Protein AF-A0A956HZP9-F1 (afdb_monomer)

pLDDT: mean 88.42, std 10.13, range [39.75, 98.06]

Mean predicted aligned error: 14.55 Å

Sequence (339 aa):
MDGIRAFTLFDVPVYFRPSYLLILVLFAYGGDLVDGLLFAGVITVSILIHEFGHALVAKRYRLRPEVTLHAMGGYTTHQRASWDREEALILAAGPGAGLVLGVISAVVWIFGASTASDLVRTTVWYSMWVNIVWTGFNLLPIWPLDGGQLTRLFLLRVLKPSTAERAVHGVALALIAGLLAYTALSGAGTFFAILLLLLGWQNLQAMRAGGTPMARRGDSDVVRSLLSEAQRALSSGDTAGAVRISHQLKSANVMSPGTTGQMFAVLGVATTRLGQFDEALSYLKRANSQPDVTEAFAQCYFQLELWDELDDLLRSRPFKKLPPATQDIIRGSYEHARK

Radius of gyration: 27.4 Å; Cα contacts (8 Å, |Δi|>4): 462; chains: 1; bounding box: 72×39×75 Å

Foldseek 3Di:
DAFDFDDADPNATETEHPQLVVQLVVQCVPDPNVLSNLLSVLLLVLLVQLQVQLQVLCVVQVWHWYWYAHNLGIHIDTPDGPDLVSVLSSLVRSLVSLVVQLVVLVVCQVPPLVPDDPSVNSSSVSSNVSSVVVSVVLLQCQPPRSVVVSQLSVLVVVDPNLVSQLVSLVSNLVVLVVVLVVCVVVVPDPVVNVVSVVSNVVSVVCVVVRGDCLQDPAPDVVLVVLLVQLVVCVVVVVLVSNQVSLVVSVPPPDDHLQSQQSSLQSNLLSCLVVVNLVVSVVSLVSHDQDQSSLLSQLSSCVVVVVLVSNVVSLPDPSLVPHDPVSNCVSVVSSVVVVD

Nearest PDB structures (foldseek):
  6q3q-assembly1_B  TM=7.285E-01  e=1.045E-01  Arabidopsis
  6hpg-assembly1_A  TM=7.397E-01  e=1.145E-01  Arabidopsis thaliana
  7ayw-assembly1_A  TM=7.002E-01  e=2.076E-01  Shigella flexneri
  7kw7-assembly1_E  TM=4.256E-01  e=2.899E-02  Homo sapiens
  3ieg-assembly2_B  TM=4.014E-01  e=3.482E-02  Mus musculus

Structure (mmCIF, N/CA/C/O backbone):
data_AF-A0A956HZP9-F1
#
_entry.id   AF-A0A956HZP9-F1
#
loop_
_atom_site.group_PDB
_atom_site.id
_atom_site.type_symbol
_atom_site.label_atom_id
_atom_site.label_alt_id
_atom_site.label_comp_id
_atom_site.label_asym_id
_atom_site.label_entity_id
_atom_site.label_seq_id
_atom_site.pdbx_PDB_ins_code
_atom_site.Cartn_x
_atom_site.Cartn_y
_atom_site.Cartn_z
_atom_site.occupancy
_atom_site.B_iso_or_equiv
_atom_site.auth_seq_id
_atom_site.auth_comp_id
_atom_site.auth_asym_id
_atom_site.auth_atom_id
_atom_site.pdbx_PDB_model_num
ATOM 1 N N . MET A 1 1 ? -7.096 15.509 -4.527 1.00 46.00 1 MET A N 1
ATOM 2 C CA . MET A 1 1 ? -7.020 14.520 -5.623 1.00 46.00 1 MET A CA 1
ATOM 3 C C . MET A 1 1 ? -5.923 15.054 -6.507 1.00 46.00 1 MET A C 1
ATOM 5 O O . MET A 1 1 ? -6.172 15.972 -7.273 1.00 46.00 1 MET A O 1
ATOM 9 N N . ASP A 1 2 ? -4.695 14.595 -6.285 1.00 59.50 2 ASP A N 1
ATOM 10 C CA . ASP A 1 2 ? -3.515 15.271 -6.827 1.00 59.50 2 ASP A CA 1
ATOM 11 C C . ASP A 1 2 ? -2.957 14.382 -7.937 1.00 59.50 2 ASP A C 1
ATOM 13 O O . ASP A 1 2 ? -2.184 13.462 -7.671 1.00 59.50 2 ASP A O 1
ATOM 17 N N . GLY A 1 3 ? -3.430 14.580 -9.166 1.00 71.88 3 GLY A N 1
ATOM 18 C CA . GLY A 1 3 ? -3.012 13.816 -10.342 1.00 71.88 3 GLY A CA 1
ATOM 19 C C . GLY A 1 3 ? -3.882 14.126 -11.559 1.00 71.88 3 GLY A C 1
ATOM 20 O O . GLY A 1 3 ? -5.085 14.344 -11.427 1.00 71.88 3 GLY A O 1
ATOM 21 N N . ILE A 1 4 ? -3.275 14.154 -12.744 1.00 88.19 4 ILE A N 1
ATOM 22 C CA . ILE A 1 4 ? -3.978 14.327 -14.019 1.00 88.19 4 ILE A CA 1
ATOM 23 C C . ILE A 1 4 ? -4.488 12.952 -14.449 1.00 88.19 4 ILE A C 1
ATOM 25 O O . ILE A 1 4 ? -3.708 12.000 -14.526 1.00 88.19 4 ILE A O 1
ATOM 29 N N . ARG A 1 5 ? -5.794 12.827 -14.710 1.00 91.38 5 ARG A N 1
ATOM 30 C CA . ARG A 1 5 ? -6.376 11.577 -15.216 1.00 91.38 5 ARG A CA 1
ATOM 31 C C . ARG A 1 5 ? -5.823 11.297 -16.611 1.00 91.38 5 ARG A C 1
ATOM 33 O O . ARG A 1 5 ? -5.951 12.134 -17.497 1.00 91.38 5 ARG A O 1
ATOM 40 N N . ALA A 1 6 ? -5.229 10.125 -16.788 1.00 91.00 6 ALA A N 1
ATOM 41 C CA . ALA A 1 6 ? -4.580 9.723 -18.030 1.00 91.00 6 ALA A CA 1
ATOM 42 C C . ALA A 1 6 ? -5.518 8.896 -18.904 1.00 91.00 6 ALA A C 1
ATOM 44 O O . ALA A 1 6 ? -5.901 9.306 -19.993 1.00 91.00 6 ALA A O 1
ATOM 45 N N . PHE A 1 7 ? -5.903 7.723 -18.405 1.00 94.19 7 PHE A N 1
ATOM 46 C CA . PHE A 1 7 ? -6.763 6.779 -19.102 1.00 94.19 7 PHE A CA 1
ATOM 47 C C . PHE A 1 7 ? -7.529 5.924 -18.092 1.00 94.19 7 PHE A C 1
ATOM 49 O O . PHE A 1 7 ? -7.431 6.091 -16.873 1.00 94.19 7 PHE A O 1
ATOM 56 N N . THR A 1 8 ? -8.370 5.031 -18.591 1.00 93.81 8 THR A N 1
ATOM 57 C CA . THR A 1 8 ? -9.080 4.045 -17.777 1.00 93.81 8 THR A CA 1
ATOM 58 C C . THR A 1 8 ? -8.934 2.700 -18.458 1.00 93.81 8 THR A C 1
ATOM 60 O O . THR A 1 8 ? -9.189 2.587 -19.653 1.00 93.81 8 THR A O 1
ATOM 63 N N . LEU A 1 9 ? -8.492 1.697 -17.707 1.00 93.06 9 LEU A N 1
ATOM 64 C CA . LEU A 1 9 ? -8.255 0.347 -18.207 1.00 93.06 9 LEU A CA 1
ATOM 65 C C . LEU A 1 9 ? -8.903 -0.645 -17.242 1.00 93.06 9 LEU A C 1
ATOM 67 O O . LEU A 1 9 ? -8.783 -0.486 -16.033 1.00 93.06 9 LEU A O 1
ATOM 71 N N . PHE A 1 10 ? -9.649 -1.623 -17.763 1.00 92.19 10 PHE A N 1
ATOM 72 C CA . PHE A 1 10 ? -10.458 -2.556 -16.959 1.00 92.19 10 PHE A CA 1
ATOM 73 C C . PHE A 1 10 ? -11.373 -1.866 -15.930 1.00 92.19 10 PHE A C 1
ATOM 75 O O . PHE A 1 10 ? -11.641 -2.414 -14.857 1.00 92.19 10 PHE A O 1
ATOM 82 N N . ASP A 1 11 ? -11.870 -0.667 -16.263 1.00 91.56 11 ASP A N 1
ATOM 83 C CA . ASP A 1 11 ? -12.697 0.148 -15.363 1.00 91.56 11 ASP A CA 1
ATOM 84 C C . ASP A 1 11 ? -11.951 0.506 -14.050 1.00 91.56 11 ASP A C 1
ATOM 86 O O . ASP A 1 11 ? -12.506 0.554 -12.958 1.00 91.56 11 ASP A O 1
ATOM 90 N N . VAL A 1 12 ? -10.642 0.748 -14.180 1.00 94.62 12 VAL A N 1
ATOM 91 C CA . VAL A 1 12 ? -9.757 1.318 -13.158 1.00 94.62 12 VAL A CA 1
ATOM 92 C C . VAL A 1 12 ? -9.169 2.619 -13.717 1.00 94.62 12 VAL A C 1
ATOM 94 O O . VAL A 1 12 ? -8.496 2.584 -14.756 1.00 94.62 12 VAL A O 1
ATOM 97 N N . PRO A 1 13 ? -9.441 3.786 -13.106 1.00 95.12 13 PRO A N 1
ATOM 98 C CA . PRO A 1 13 ? -8.856 5.044 -13.548 1.00 95.12 13 PRO A CA 1
ATOM 99 C C . PRO A 1 13 ? -7.368 5.102 -13.184 1.00 95.12 13 PRO A C 1
ATOM 101 O O . PRO A 1 13 ? -6.971 4.747 -12.072 1.00 95.12 13 PRO A O 1
ATOM 104 N N . VAL A 1 14 ? -6.556 5.575 -14.131 1.00 95.62 14 VAL A N 1
ATOM 105 C CA . VAL A 1 14 ? -5.113 5.774 -13.965 1.00 95.62 14 VAL A CA 1
ATOM 106 C C . VAL A 1 14 ? -4.806 7.267 -13.981 1.00 95.62 14 VAL A C 1
ATOM 108 O O . VAL A 1 14 ? -5.218 7.987 -14.897 1.00 95.62 14 VAL A O 1
ATOM 111 N N . TYR A 1 15 ? -4.061 7.729 -12.983 1.00 94.19 15 TYR A N 1
ATOM 112 C CA . TYR A 1 15 ? -3.640 9.117 -12.820 1.00 94.19 15 TYR A CA 1
ATOM 113 C C . TYR A 1 15 ? -2.116 9.236 -12.894 1.00 94.19 15 TYR A C 1
ATOM 115 O O . TYR A 1 15 ? -1.393 8.407 -12.344 1.00 94.19 15 TYR A O 1
ATOM 123 N N . PHE A 1 16 ? -1.617 10.310 -13.505 1.00 91.88 16 PHE A N 1
ATOM 124 C CA . PHE A 1 16 ? -0.203 10.685 -13.440 1.00 91.88 16 PHE A CA 1
ATOM 125 C C . PHE A 1 16 ? -0.024 11.924 -12.580 1.00 91.88 16 PHE A C 1
ATOM 127 O O . PHE A 1 16 ? -0.683 12.950 -12.772 1.00 91.88 16 PHE A O 1
ATOM 134 N N . ARG A 1 17 ? 0.930 11.861 -11.655 1.00 92.62 17 ARG A N 1
ATOM 135 C CA . ARG A 1 17 ? 1.473 13.057 -11.018 1.00 92.62 17 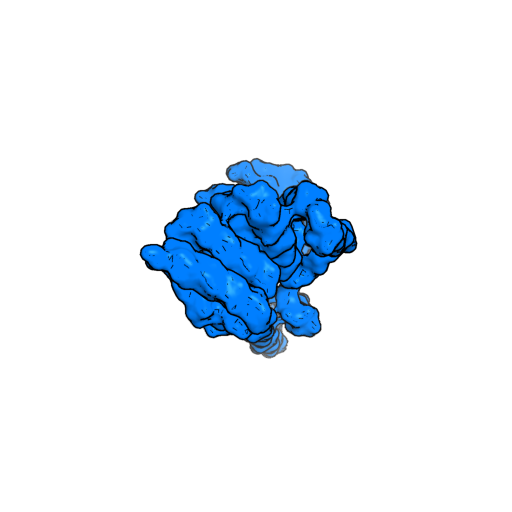ARG A CA 1
ATOM 136 C C . ARG A 1 17 ? 2.594 13.624 -11.884 1.00 92.62 17 ARG A C 1
ATOM 138 O O . ARG A 1 17 ? 3.419 12.846 -12.358 1.00 92.62 17 ARG A O 1
ATOM 145 N N . PRO A 1 18 ? 2.716 14.958 -12.008 1.00 88.94 18 PRO A N 1
ATOM 146 C CA . PRO A 1 18 ? 3.846 15.578 -12.706 1.00 88.94 18 PRO A CA 1
ATOM 147 C C . PRO A 1 18 ? 5.214 15.104 -12.196 1.00 88.94 18 PRO A C 1
ATOM 149 O O . PRO A 1 18 ? 6.164 15.006 -12.963 1.00 88.94 18 PRO A O 1
ATOM 152 N N . SER A 1 19 ? 5.303 14.725 -10.915 1.00 89.31 19 SER A N 1
ATOM 153 C CA . SER A 1 19 ? 6.519 14.162 -10.324 1.00 89.31 19 SER A CA 1
ATOM 154 C C . SER A 1 19 ? 6.978 12.849 -10.973 1.00 89.31 19 SER A C 1
ATOM 156 O O . SER A 1 19 ? 8.155 12.525 -10.882 1.00 89.31 19 SER A O 1
ATOM 158 N N . TYR A 1 20 ? 6.102 12.113 -11.665 1.00 89.69 20 TYR A N 1
ATOM 159 C CA . TYR A 1 20 ? 6.488 10.922 -12.428 1.00 89.69 20 TYR A CA 1
ATOM 160 C C . TYR A 1 20 ? 7.486 11.241 -13.550 1.00 89.69 20 TYR A C 1
ATOM 162 O O . TYR A 1 20 ? 8.384 10.454 -13.826 1.00 89.69 20 TYR A O 1
ATOM 170 N N . LEU A 1 21 ? 7.402 12.432 -14.151 1.00 88.19 21 LEU A N 1
ATOM 171 C CA . LEU A 1 21 ? 8.341 12.841 -15.198 1.00 88.19 21 LEU A CA 1
ATOM 172 C C . LEU A 1 21 ? 9.784 12.918 -14.685 1.00 88.19 21 LEU A C 1
ATOM 174 O O . LEU A 1 21 ? 10.709 12.651 -15.444 1.00 88.19 21 LEU A O 1
ATOM 178 N N . LEU A 1 22 ? 9.985 13.222 -13.397 1.00 86.81 22 LEU A N 1
ATOM 179 C CA . LEU A 1 22 ? 11.322 13.303 -12.805 1.00 86.81 22 LEU A CA 1
ATOM 180 C C . LEU A 1 22 ? 12.045 11.958 -12.858 1.00 86.81 22 LEU A C 1
ATOM 182 O O . LEU A 1 22 ? 13.231 11.921 -13.170 1.00 86.81 22 LEU A O 1
ATOM 186 N N . ILE A 1 23 ? 11.335 10.861 -12.581 1.00 82.75 23 ILE A N 1
ATOM 187 C CA . ILE A 1 23 ? 11.952 9.535 -12.598 1.00 82.75 23 ILE A CA 1
ATOM 188 C C . ILE A 1 23 ? 12.196 9.043 -14.030 1.00 82.75 23 ILE A C 1
ATOM 190 O O . ILE A 1 23 ? 13.227 8.430 -14.290 1.00 82.75 23 ILE A O 1
ATOM 194 N N . LEU A 1 24 ? 11.326 9.398 -14.982 1.00 85.69 24 LEU A N 1
ATOM 195 C CA . LEU A 1 24 ? 11.557 9.108 -16.401 1.00 85.69 24 LEU A CA 1
ATOM 196 C C . LEU A 1 24 ? 12.790 9.842 -16.937 1.00 85.69 24 LEU A C 1
ATOM 198 O O . LEU A 1 24 ? 13.620 9.228 -17.598 1.00 85.69 24 LEU A O 1
ATOM 202 N N . VAL A 1 25 ? 12.940 11.131 -16.616 1.00 86.31 25 VAL A N 1
ATOM 203 C CA . VAL A 1 25 ? 14.125 11.915 -16.996 1.00 86.31 25 VAL A CA 1
ATOM 204 C C . VAL A 1 25 ? 15.380 11.351 -16.338 1.00 86.31 25 VAL A C 1
ATOM 206 O O . VAL A 1 25 ? 16.397 11.209 -17.005 1.00 86.31 25 VAL A O 1
ATOM 209 N N . LEU A 1 26 ? 15.309 10.984 -15.056 1.00 83.81 26 LEU A N 1
ATOM 210 C CA . LEU A 1 26 ? 16.442 10.398 -14.343 1.00 83.81 26 LEU A CA 1
ATOM 211 C C . LEU A 1 26 ? 16.928 9.101 -15.003 1.00 83.81 26 LEU A C 1
ATOM 213 O O . LEU A 1 26 ? 18.131 8.926 -15.176 1.00 83.81 26 LEU A O 1
ATOM 217 N N . PHE A 1 27 ? 16.010 8.216 -15.397 1.00 82.50 27 PHE A N 1
ATOM 218 C CA . PHE A 1 27 ? 16.365 6.982 -16.097 1.00 82.50 27 PHE A CA 1
ATOM 219 C C . PHE A 1 27 ? 16.837 7.224 -17.533 1.00 82.50 27 PHE A C 1
ATOM 221 O O . PHE A 1 27 ? 17.773 6.566 -17.976 1.00 82.50 27 PHE A O 1
ATOM 228 N N . ALA A 1 28 ? 16.256 8.198 -18.238 1.00 82.69 28 ALA A N 1
ATOM 229 C CA . ALA A 1 28 ? 16.671 8.553 -19.592 1.00 82.69 28 ALA A CA 1
ATOM 230 C C . ALA A 1 28 ? 18.058 9.222 -19.648 1.00 82.69 28 ALA A C 1
ATOM 232 O O . ALA A 1 28 ? 18.754 9.100 -20.649 1.00 82.69 28 ALA A O 1
ATOM 233 N N . TYR A 1 29 ? 18.467 9.924 -18.585 1.00 77.81 29 TYR A N 1
ATOM 234 C CA . TYR A 1 29 ? 19.724 10.681 -18.529 1.00 77.81 29 TYR A CA 1
ATOM 235 C C . TYR A 1 29 ? 20.925 9.859 -18.021 1.00 77.81 29 TYR A C 1
ATOM 237 O O . TYR A 1 29 ? 22.054 10.343 -18.014 1.00 77.81 29 TYR A O 1
ATOM 245 N N . GLY A 1 30 ? 20.705 8.621 -17.569 1.00 68.19 30 GLY A N 1
ATOM 246 C CA . GLY A 1 30 ? 21.745 7.776 -16.970 1.00 68.19 30 GLY A CA 1
ATOM 247 C C . GLY A 1 30 ? 22.739 7.144 -17.955 1.00 68.19 30 GLY A C 1
ATOM 248 O O . GLY A 1 30 ? 23.684 6.498 -17.505 1.00 68.19 30 GLY A O 1
ATOM 249 N N . GLY A 1 31 ? 22.545 7.304 -19.269 1.00 72.38 31 GLY A N 1
ATOM 250 C CA . GLY A 1 31 ? 23.344 6.646 -20.305 1.00 72.38 31 GLY A CA 1
ATOM 251 C C . GLY A 1 31 ? 22.961 7.081 -21.722 1.00 72.38 31 GLY A C 1
ATOM 252 O O . GLY A 1 31 ? 22.671 8.253 -21.957 1.00 72.38 31 GLY A O 1
ATOM 253 N N . ASP A 1 32 ? 22.975 6.140 -22.670 1.00 86.88 32 ASP A N 1
ATOM 254 C CA . ASP A 1 32 ? 22.467 6.377 -24.025 1.00 86.88 32 ASP A CA 1
ATOM 255 C C . ASP A 1 32 ? 20.970 6.728 -23.991 1.00 86.88 32 ASP A C 1
ATOM 257 O O . ASP A 1 32 ? 20.192 6.095 -23.276 1.00 86.88 32 ASP A O 1
ATOM 261 N N . LEU A 1 33 ? 20.556 7.740 -24.761 1.00 87.38 33 LEU A N 1
ATOM 262 C CA . LEU A 1 33 ? 19.182 8.247 -24.716 1.00 87.38 33 LEU A CA 1
ATOM 263 C C . LEU A 1 33 ? 18.161 7.191 -25.156 1.00 87.38 33 LEU A C 1
ATOM 265 O O . LEU A 1 33 ? 17.077 7.116 -24.580 1.00 87.38 33 LEU A O 1
ATOM 269 N N . VAL A 1 34 ? 18.476 6.385 -26.173 1.00 88.50 34 VAL A N 1
ATOM 270 C CA . VAL A 1 34 ? 17.559 5.353 -26.674 1.00 88.50 34 VAL A CA 1
ATOM 271 C C . VAL A 1 34 ? 17.409 4.257 -25.630 1.00 88.50 34 VAL A C 1
ATOM 273 O O . VAL A 1 34 ? 16.288 3.863 -25.313 1.00 88.50 34 VAL A O 1
ATOM 276 N N . ASP A 1 35 ? 18.524 3.812 -25.060 1.00 89.19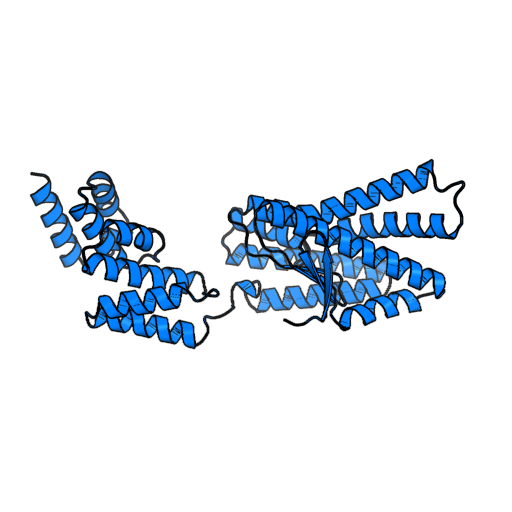 35 ASP A N 1
ATOM 277 C CA . ASP A 1 35 ? 18.544 2.798 -24.010 1.00 89.19 35 ASP A CA 1
ATOM 278 C C . ASP A 1 35 ? 17.822 3.264 -22.734 1.00 89.19 35 ASP A C 1
ATOM 280 O O . ASP A 1 35 ? 16.979 2.552 -22.185 1.00 89.19 35 ASP A O 1
ATOM 284 N N . GLY A 1 36 ? 18.060 4.507 -22.313 1.00 90.25 36 GLY A N 1
ATOM 285 C CA . GLY A 1 36 ? 17.401 5.117 -21.163 1.00 90.25 36 GLY A CA 1
ATOM 286 C C . GLY A 1 36 ? 15.894 5.304 -21.366 1.00 90.25 36 GLY A C 1
ATOM 287 O O . GLY A 1 36 ? 15.110 5.016 -20.459 1.00 90.25 36 GLY A O 1
ATOM 288 N N . LEU A 1 37 ? 15.455 5.724 -22.559 1.00 90.94 37 LEU A N 1
ATOM 289 C CA . LEU A 1 37 ? 14.029 5.800 -22.907 1.00 90.94 37 LEU A CA 1
ATOM 290 C C . LEU A 1 37 ? 13.380 4.413 -22.952 1.00 90.94 37 LEU A C 1
ATOM 292 O O . LEU A 1 37 ? 12.245 4.251 -22.496 1.00 90.94 37 LEU A O 1
ATOM 296 N N . LEU A 1 38 ? 14.098 3.408 -23.459 1.00 92.75 38 LEU A N 1
ATOM 297 C CA . LEU A 1 38 ? 13.637 2.025 -23.472 1.00 92.75 38 LEU A CA 1
ATOM 298 C C . LEU A 1 38 ? 13.452 1.498 -22.047 1.00 92.75 38 LEU A C 1
ATOM 300 O O . LEU A 1 38 ? 12.385 0.978 -21.717 1.00 92.75 38 LEU A O 1
ATOM 304 N N . PHE A 1 39 ? 14.450 1.688 -21.182 1.00 91.75 39 PHE A N 1
ATOM 305 C CA . PHE A 1 39 ? 14.378 1.319 -19.771 1.00 91.75 39 PHE A CA 1
ATOM 306 C C . PHE A 1 39 ? 13.229 2.042 -19.058 1.00 91.75 39 PHE A C 1
ATOM 308 O O . PHE A 1 39 ? 12.442 1.403 -18.358 1.00 91.75 39 PHE A O 1
ATOM 315 N N . ALA A 1 40 ? 13.070 3.351 -19.287 1.00 91.69 40 ALA A N 1
ATOM 316 C CA . ALA A 1 40 ? 11.980 4.154 -18.736 1.00 91.69 40 ALA A CA 1
ATOM 317 C C . ALA A 1 40 ? 10.595 3.631 -19.170 1.00 91.69 40 ALA A C 1
ATOM 319 O O . ALA A 1 40 ? 9.670 3.550 -18.356 1.00 91.69 40 ALA A O 1
ATOM 320 N N . GLY A 1 41 ? 10.448 3.214 -20.430 1.00 93.81 41 GLY A N 1
ATOM 321 C CA . GLY A 1 41 ? 9.235 2.564 -20.925 1.00 93.81 41 GLY A CA 1
ATOM 322 C C . GLY A 1 41 ? 8.971 1.225 -20.233 1.00 93.81 41 GLY A C 1
ATOM 323 O O . GLY A 1 41 ? 7.873 0.994 -19.722 1.00 93.81 41 GLY A O 1
ATOM 324 N N . VAL A 1 42 ? 9.988 0.365 -20.148 1.00 95.12 42 VAL A N 1
ATOM 325 C CA . VAL A 1 42 ? 9.887 -0.960 -19.515 1.00 95.12 42 VAL A CA 1
ATOM 326 C C . VAL A 1 42 ? 9.522 -0.855 -18.036 1.00 95.12 42 VAL A C 1
ATOM 328 O O . VAL A 1 42 ? 8.625 -1.568 -17.580 1.00 95.12 42 VAL A O 1
ATOM 331 N N . ILE A 1 43 ? 10.165 0.035 -17.276 1.00 93.00 43 ILE A N 1
ATOM 332 C CA . ILE A 1 43 ? 9.848 0.212 -15.855 1.00 93.00 43 ILE A CA 1
ATOM 333 C C . ILE A 1 43 ? 8.451 0.805 -15.660 1.00 93.00 43 ILE A C 1
ATOM 335 O O . ILE A 1 43 ? 7.737 0.365 -14.765 1.00 93.00 43 ILE A O 1
ATOM 339 N N . THR A 1 44 ? 8.008 1.714 -16.537 1.00 94.25 44 THR A N 1
ATOM 340 C CA . THR A 1 44 ? 6.637 2.254 -16.506 1.00 94.25 44 THR A CA 1
ATOM 341 C C . THR A 1 44 ? 5.603 1.151 -16.685 1.00 94.25 44 THR A C 1
ATOM 343 O O . THR A 1 44 ? 4.664 1.042 -15.896 1.00 94.25 44 THR A O 1
ATOM 346 N N . VAL A 1 45 ? 5.790 0.299 -17.695 1.00 95.69 45 VAL A N 1
ATOM 347 C CA . VAL A 1 45 ? 4.900 -0.840 -17.953 1.00 95.69 45 VAL A CA 1
ATOM 348 C C . VAL A 1 45 ? 4.942 -1.839 -16.796 1.00 95.69 45 VAL A C 1
ATOM 350 O O . VAL A 1 45 ? 3.896 -2.329 -16.384 1.00 95.69 45 VAL A O 1
ATOM 353 N N . SER A 1 46 ? 6.120 -2.095 -16.226 1.00 96.38 46 SER A N 1
ATOM 354 C CA . SER A 1 46 ? 6.282 -3.017 -15.094 1.00 96.38 46 SER A CA 1
ATOM 355 C C . SER A 1 46 ? 5.574 -2.507 -13.834 1.00 96.38 46 SER A C 1
ATOM 357 O O . SER A 1 46 ? 4.839 -3.262 -13.202 1.00 96.38 46 SER A O 1
ATOM 359 N N . ILE A 1 47 ? 5.711 -1.214 -13.511 1.00 95.44 47 ILE A N 1
ATOM 360 C CA . ILE A 1 47 ? 4.975 -0.573 -12.410 1.00 95.44 47 ILE A CA 1
ATOM 361 C C . ILE A 1 47 ? 3.471 -0.670 -12.663 1.00 95.44 47 ILE A C 1
ATOM 363 O O . ILE A 1 47 ? 2.732 -1.070 -11.774 1.00 95.44 47 ILE A O 1
ATOM 367 N N . LEU A 1 48 ? 3.001 -0.351 -13.873 1.00 96.12 48 LEU A N 1
ATOM 368 C CA . LEU A 1 48 ? 1.581 -0.476 -14.197 1.00 96.12 48 LEU A CA 1
ATOM 369 C C . LEU A 1 48 ? 1.085 -1.909 -13.996 1.00 96.12 48 LEU A C 1
ATOM 371 O O . LEU A 1 48 ? 0.056 -2.096 -13.362 1.00 96.12 48 LEU A O 1
ATOM 375 N N . ILE A 1 49 ? 1.802 -2.919 -14.489 1.00 97.31 49 ILE A N 1
ATOM 376 C CA . ILE A 1 49 ? 1.401 -4.325 -14.340 1.00 97.31 49 ILE A CA 1
ATOM 377 C C . ILE A 1 49 ? 1.347 -4.734 -12.863 1.00 97.31 49 ILE A C 1
ATOM 379 O O . ILE A 1 49 ? 0.386 -5.390 -12.458 1.00 97.31 49 ILE A O 1
ATOM 383 N N . HIS A 1 50 ? 2.309 -4.291 -12.050 1.00 97.44 50 HIS A N 1
ATOM 384 C CA . HIS A 1 50 ? 2.290 -4.460 -10.594 1.00 97.44 50 HIS A CA 1
ATOM 385 C C . HIS A 1 50 ? 1.035 -3.828 -9.971 1.00 97.44 50 HIS A C 1
ATOM 387 O O . HIS A 1 50 ? 0.255 -4.511 -9.310 1.00 97.44 50 HIS A O 1
ATOM 393 N N . GLU A 1 51 ? 0.764 -2.552 -10.249 1.00 96.88 51 GLU A N 1
ATOM 394 C CA . GLU A 1 51 ? -0.412 -1.856 -9.709 1.00 96.88 51 GLU A CA 1
ATOM 395 C C . GLU A 1 51 ? -1.737 -2.474 -10.180 1.00 96.88 51 GLU A C 1
ATOM 397 O O . GLU A 1 51 ? -2.683 -2.638 -9.407 1.00 96.88 51 GLU A O 1
ATOM 402 N N . PHE A 1 52 ? -1.806 -2.904 -11.440 1.00 97.31 52 PHE A N 1
ATOM 403 C CA . PHE A 1 52 ? -2.970 -3.613 -11.963 1.00 97.31 52 PHE A CA 1
ATOM 404 C C . PHE A 1 52 ? -3.161 -4.982 -11.304 1.00 97.31 52 PHE A C 1
ATOM 406 O O . PHE A 1 52 ? -4.307 -5.404 -11.151 1.00 97.31 52 PHE A O 1
ATOM 413 N N . GLY A 1 53 ? -2.096 -5.644 -10.843 1.00 97.69 53 GLY A N 1
ATOM 414 C CA . GLY A 1 53 ? -2.198 -6.831 -9.994 1.00 97.69 53 GLY A CA 1
ATOM 415 C C . GLY A 1 53 ? -3.045 -6.561 -8.748 1.00 97.69 53 GLY A C 1
ATOM 416 O O . GLY A 1 53 ? -4.044 -7.251 -8.519 1.00 97.69 53 GLY A O 1
ATOM 417 N N . HIS A 1 54 ? -2.723 -5.502 -7.998 1.00 96.88 54 HIS A N 1
ATOM 418 C CA . HIS A 1 54 ? -3.524 -5.066 -6.848 1.00 96.88 54 HIS A CA 1
ATOM 419 C C . HIS A 1 54 ? -4.952 -4.696 -7.257 1.00 96.88 54 HIS A C 1
ATOM 421 O O . HIS A 1 54 ? -5.922 -5.191 -6.675 1.00 96.88 54 HIS A O 1
ATOM 427 N N . ALA A 1 55 ? -5.097 -3.851 -8.281 1.00 96.88 55 ALA A N 1
ATOM 428 C CA . ALA A 1 55 ? -6.388 -3.316 -8.691 1.00 96.88 55 ALA A CA 1
ATOM 429 C C . ALA A 1 55 ? -7.363 -4.416 -9.144 1.00 96.88 55 ALA A C 1
ATOM 431 O O . ALA A 1 55 ? -8.529 -4.416 -8.749 1.00 96.88 55 ALA A O 1
ATOM 432 N N . LEU A 1 56 ? -6.905 -5.394 -9.928 1.00 97.12 56 LEU A N 1
ATOM 433 C CA . LEU A 1 56 ? -7.756 -6.478 -10.425 1.00 97.12 56 LEU A CA 1
ATOM 434 C C . LEU A 1 56 ? -8.258 -7.382 -9.292 1.00 97.12 56 LEU A C 1
ATOM 436 O O . LEU A 1 56 ? -9.435 -7.757 -9.276 1.00 97.12 56 LEU A O 1
ATOM 440 N N . VAL A 1 57 ? -7.409 -7.691 -8.309 1.00 97.19 57 VAL A N 1
ATOM 441 C CA . VAL A 1 57 ? -7.831 -8.464 -7.133 1.00 97.19 57 VAL A CA 1
ATOM 442 C C . VAL A 1 57 ? -8.752 -7.637 -6.233 1.00 97.19 57 VAL A C 1
ATOM 444 O O . VAL A 1 57 ? -9.763 -8.161 -5.767 1.00 97.19 57 VAL A O 1
ATOM 447 N N . ALA A 1 58 ? -8.507 -6.335 -6.069 1.00 93.94 58 ALA A N 1
ATOM 448 C CA . ALA A 1 58 ? -9.415 -5.441 -5.350 1.00 93.94 58 ALA A CA 1
ATOM 449 C C . ALA A 1 58 ? -10.807 -5.381 -6.012 1.00 93.94 58 ALA A C 1
ATOM 451 O O . ALA A 1 58 ? -11.829 -5.475 -5.324 1.00 93.94 58 ALA A O 1
ATOM 452 N N . LYS A 1 59 ? -10.875 -5.333 -7.351 1.00 93.75 59 LYS A N 1
ATOM 453 C CA . LYS A 1 59 ? -12.146 -5.405 -8.096 1.00 93.75 59 LYS A CA 1
ATOM 454 C C . LYS A 1 59 ? -12.890 -6.716 -7.873 1.00 93.75 59 LYS A C 1
ATOM 456 O O . LYS A 1 59 ? -14.118 -6.697 -7.785 1.00 93.75 59 LYS A O 1
ATOM 461 N N . ARG A 1 60 ? -12.188 -7.849 -7.746 1.00 94.31 60 ARG A N 1
ATOM 462 C CA . ARG A 1 60 ? -12.819 -9.146 -7.427 1.00 94.31 60 ARG A CA 1
ATOM 463 C C . ARG A 1 60 ? -13.588 -9.092 -6.103 1.00 94.31 60 ARG A C 1
ATOM 465 O O . ARG A 1 60 ? -14.622 -9.743 -5.976 1.00 94.31 60 ARG A O 1
ATOM 472 N N . TYR A 1 61 ? -13.132 -8.267 -5.163 1.00 89.19 61 TYR A N 1
ATOM 473 C CA . TYR A 1 61 ? -13.804 -7.996 -3.890 1.00 89.19 61 TYR A CA 1
ATOM 474 C C . TYR A 1 61 ? -14.775 -6.805 -3.942 1.00 89.19 61 TYR A C 1
ATOM 476 O O . TYR A 1 61 ? -15.209 -6.317 -2.902 1.00 89.19 61 TYR A O 1
ATOM 484 N N . ARG A 1 62 ? -15.161 -6.350 -5.144 1.00 89.94 62 ARG A N 1
ATOM 485 C CA . ARG A 1 62 ? -16.096 -5.232 -5.387 1.00 89.94 62 ARG A CA 1
ATOM 486 C C . ARG A 1 62 ? -15.640 -3.898 -4.789 1.00 89.94 62 ARG A C 1
ATOM 488 O O . ARG A 1 62 ? -16.460 -3.014 -4.540 1.00 89.94 62 ARG A O 1
ATOM 495 N N . LEU A 1 63 ? -14.336 -3.747 -4.582 1.00 89.06 63 LEU A N 1
ATOM 496 C CA . LEU A 1 63 ? -13.726 -2.482 -4.195 1.00 89.06 63 LEU A CA 1
ATOM 497 C C . LEU A 1 63 ? -13.544 -1.612 -5.444 1.00 89.06 63 LEU A C 1
ATOM 499 O O . LEU A 1 63 ? -13.513 -2.120 -6.568 1.00 89.06 63 LEU A O 1
ATOM 503 N N . ARG A 1 64 ? -13.430 -0.296 -5.253 1.00 89.75 64 ARG A N 1
ATOM 504 C CA . ARG A 1 64 ? -13.164 0.663 -6.337 1.00 89.75 64 ARG A CA 1
ATOM 505 C C . ARG A 1 64 ? -11.701 1.101 -6.278 1.00 89.75 64 ARG A C 1
ATOM 507 O O . ARG A 1 64 ? -11.407 2.013 -5.501 1.00 89.75 64 ARG A O 1
ATOM 514 N N . PRO A 1 65 ? -10.796 0.426 -7.008 1.00 93.50 65 PRO A N 1
ATOM 515 C CA . PRO A 1 65 ? -9.397 0.799 -7.024 1.00 93.50 65 PRO A CA 1
ATOM 516 C C . PRO A 1 65 ? -9.134 1.989 -7.952 1.00 93.50 65 PRO A C 1
ATOM 518 O O . PRO A 1 65 ? -9.805 2.148 -8.971 1.00 93.50 65 PRO A O 1
ATOM 521 N N . GLU A 1 66 ? -8.113 2.775 -7.634 1.00 92.38 66 GLU A N 1
ATOM 522 C CA . GLU A 1 66 ? -7.547 3.805 -8.505 1.00 92.38 66 GLU A CA 1
ATOM 523 C C . GLU A 1 66 ? -6.022 3.681 -8.512 1.00 92.38 66 GLU A C 1
ATOM 525 O O . GLU A 1 66 ? -5.410 3.501 -7.460 1.00 92.38 66 GLU A O 1
ATOM 530 N N . VAL A 1 67 ? -5.396 3.793 -9.685 1.00 94.94 67 VAL A N 1
ATOM 531 C CA . VAL A 1 67 ? -3.934 3.695 -9.828 1.00 94.94 67 VAL A CA 1
ATOM 532 C C . VAL A 1 67 ? -3.354 5.087 -10.024 1.00 94.94 67 VAL A C 1
ATOM 534 O O . VAL A 1 67 ? -3.821 5.848 -10.871 1.00 94.94 67 VAL A O 1
ATOM 537 N N . THR A 1 68 ? -2.316 5.434 -9.267 1.00 93.56 68 THR A N 1
ATOM 538 C CA . THR A 1 68 ? -1.609 6.712 -9.415 1.00 93.56 68 THR A CA 1
ATOM 539 C C . THR A 1 68 ? -0.110 6.497 -9.566 1.00 93.56 68 THR A C 1
ATOM 541 O O . THR A 1 68 ? 0.526 5.899 -8.704 1.00 93.56 68 THR A O 1
ATOM 544 N N . LEU A 1 69 ? 0.470 7.058 -10.626 1.00 92.81 69 LEU A N 1
ATOM 545 C CA . LEU A 1 69 ? 1.911 7.052 -10.879 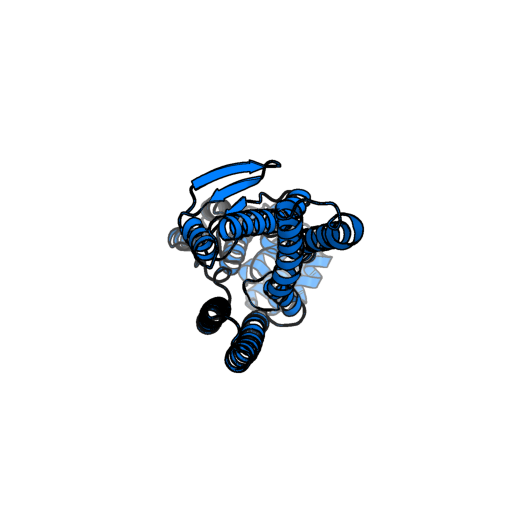1.00 92.81 69 LEU A CA 1
ATOM 546 C C . LEU A 1 69 ? 2.569 8.350 -10.394 1.00 92.81 69 LEU A C 1
ATOM 548 O O . LEU A 1 69 ? 2.037 9.447 -10.589 1.00 92.81 69 LEU A O 1
ATOM 552 N N . HIS A 1 70 ? 3.731 8.240 -9.750 1.00 91.38 70 HIS A N 1
ATOM 553 C CA . HIS A 1 70 ? 4.489 9.362 -9.185 1.00 91.38 70 HIS A CA 1
ATOM 554 C C . HIS A 1 70 ? 5.995 9.064 -9.089 1.00 91.38 70 HIS A C 1
ATOM 556 O O . HIS A 1 70 ? 6.430 7.948 -9.327 1.00 91.38 70 HIS A O 1
ATOM 562 N N . ALA A 1 71 ? 6.811 10.045 -8.692 1.00 83.25 71 ALA A N 1
ATOM 563 C CA . ALA A 1 71 ? 8.277 9.917 -8.673 1.00 83.25 71 ALA A CA 1
ATOM 564 C C . ALA A 1 71 ? 8.860 8.659 -7.991 1.00 83.25 71 ALA A C 1
ATOM 566 O O . ALA A 1 71 ? 9.987 8.305 -8.302 1.00 83.25 71 ALA A O 1
ATOM 567 N N . MET A 1 72 ? 8.151 8.012 -7.055 1.00 81.31 72 MET A N 1
ATOM 568 C CA . MET A 1 72 ? 8.649 6.806 -6.365 1.00 81.31 72 MET A CA 1
ATOM 569 C C . MET A 1 72 ? 8.072 5.499 -6.923 1.00 81.31 72 MET A C 1
ATOM 571 O O . MET A 1 72 ? 8.294 4.449 -6.332 1.00 81.31 72 MET A O 1
ATOM 575 N N . GLY A 1 73 ? 7.340 5.555 -8.037 1.00 86.75 73 GLY A N 1
ATOM 576 C CA . GLY A 1 73 ? 6.720 4.399 -8.675 1.00 86.75 73 GLY A CA 1
ATOM 577 C C . GLY A 1 73 ? 5.222 4.597 -8.897 1.00 86.75 73 GLY A C 1
ATOM 578 O O . GLY A 1 73 ? 4.790 5.586 -9.495 1.00 86.75 73 GLY A O 1
ATOM 579 N N . GLY A 1 74 ? 4.434 3.637 -8.429 1.00 90.62 74 GLY A N 1
ATOM 580 C CA . GLY A 1 74 ? 2.979 3.657 -8.455 1.00 90.62 74 GLY A CA 1
ATOM 581 C C . GLY A 1 74 ? 2.411 3.336 -7.079 1.00 90.62 74 GLY A C 1
ATOM 582 O O . GLY A 1 74 ? 3.128 2.881 -6.191 1.00 90.62 74 GLY A O 1
ATOM 583 N N . TYR A 1 75 ? 1.132 3.634 -6.891 1.00 91.25 75 TYR A N 1
ATOM 584 C CA . TYR A 1 75 ? 0.343 3.026 -5.830 1.00 91.25 75 TYR A CA 1
ATOM 585 C C . TYR A 1 75 ? -1.106 2.874 -6.275 1.00 91.25 75 TYR A C 1
ATOM 587 O O . TYR A 1 75 ? -1.649 3.707 -7.015 1.00 91.25 75 TYR A O 1
ATOM 595 N N . THR A 1 76 ? -1.742 1.837 -5.749 1.00 91.69 76 THR A N 1
ATOM 596 C CA . THR A 1 76 ? -3.162 1.559 -5.925 1.00 91.69 76 THR A CA 1
ATOM 597 C C . THR A 1 76 ? -3.903 1.905 -4.642 1.00 91.69 76 THR A C 1
ATOM 599 O O . THR A 1 76 ? -3.609 1.370 -3.574 1.00 91.69 76 THR A O 1
ATOM 602 N N . THR A 1 77 ? -4.881 2.803 -4.720 1.00 86.62 77 THR A N 1
ATOM 603 C CA . THR A 1 77 ? -5.787 3.092 -3.602 1.00 86.62 77 THR A CA 1
ATOM 604 C C . THR A 1 77 ? -7.076 2.313 -3.771 1.00 86.62 77 THR A C 1
ATOM 606 O O . THR A 1 77 ? -7.562 2.156 -4.882 1.00 86.62 77 THR A O 1
ATOM 609 N N . HIS A 1 78 ? -7.660 1.835 -2.677 1.00 87.06 78 HIS A N 1
ATOM 610 C CA . HIS A 1 78 ? -8.989 1.225 -2.661 1.00 87.06 78 HIS A CA 1
ATOM 611 C C . HIS A 1 78 ? -9.632 1.403 -1.276 1.00 87.06 78 HIS A C 1
ATOM 613 O O . HIS A 1 78 ? -8.973 1.821 -0.320 1.00 87.06 78 HIS A O 1
ATOM 619 N N . GLN A 1 79 ? -10.931 1.107 -1.142 1.00 82.69 79 GLN A N 1
ATOM 620 C CA . GLN A 1 79 ? -11.541 0.998 0.191 1.00 82.69 79 GLN A CA 1
ATOM 621 C C . GLN A 1 79 ? -10.955 -0.209 0.927 1.00 82.69 79 GLN A C 1
ATOM 623 O O . GLN A 1 79 ? -10.682 -1.222 0.293 1.00 82.69 79 GLN A O 1
ATOM 628 N N . ARG A 1 80 ? -10.811 -0.138 2.254 1.00 77.62 80 ARG A N 1
ATOM 629 C CA . ARG A 1 80 ? -10.333 -1.280 3.048 1.00 77.62 80 ARG A CA 1
ATOM 630 C C . ARG A 1 80 ? -11.207 -2.515 2.800 1.00 77.62 80 ARG A C 1
ATOM 632 O O . ARG A 1 80 ? -12.434 -2.402 2.839 1.00 77.62 80 ARG A O 1
ATOM 639 N N . ALA A 1 81 ? -10.583 -3.670 2.573 1.00 78.25 81 ALA A N 1
ATOM 640 C CA . ALA A 1 81 ? -11.312 -4.919 2.402 1.00 78.25 81 ALA A CA 1
ATOM 641 C C . ALA A 1 81 ? -12.062 -5.323 3.684 1.00 78.25 81 ALA A C 1
ATOM 643 O O . ALA A 1 81 ? -11.729 -4.890 4.791 1.00 78.25 81 ALA A O 1
ATOM 644 N N . SER A 1 82 ? -13.080 -6.177 3.538 1.00 74.69 82 SER A N 1
ATOM 645 C CA . SER A 1 82 ? -13.900 -6.611 4.680 1.00 74.69 82 SER A CA 1
ATOM 646 C C . SER A 1 82 ? -13.122 -7.530 5.619 1.00 74.69 82 SER A C 1
ATOM 648 O O . SER A 1 82 ? -13.370 -7.543 6.823 1.00 74.69 82 SER A O 1
ATOM 650 N N . TRP A 1 83 ? -12.162 -8.280 5.073 1.00 76.44 83 TRP A N 1
ATOM 651 C CA . TRP A 1 83 ? -11.369 -9.251 5.815 1.00 76.44 83 TRP A CA 1
ATOM 652 C C . TRP A 1 83 ? -9.872 -9.051 5.580 1.00 76.44 83 TRP A C 1
ATOM 654 O O . TRP A 1 83 ? -9.429 -8.877 4.447 1.00 76.44 83 TRP A O 1
ATOM 664 N N . ASP A 1 84 ? -9.056 -9.212 6.625 1.00 84.69 84 ASP A N 1
ATOM 665 C CA . ASP A 1 84 ? -7.593 -9.060 6.522 1.00 84.69 84 ASP A CA 1
ATOM 666 C C . ASP A 1 84 ? -6.945 -10.046 5.532 1.00 84.69 84 ASP A C 1
ATOM 668 O O . ASP A 1 84 ? -5.856 -9.797 5.022 1.00 84.69 84 ASP A O 1
ATOM 672 N N . ARG A 1 85 ? -7.586 -11.193 5.262 1.00 89.38 85 ARG A N 1
ATOM 673 C CA . ARG A 1 85 ? -7.128 -12.144 4.233 1.00 89.38 85 ARG A CA 1
ATOM 674 C C . ARG A 1 85 ? -7.301 -11.597 2.815 1.00 89.38 85 ARG A C 1
ATOM 676 O O . ARG A 1 85 ? -6.486 -11.897 1.956 1.00 89.38 85 ARG A O 1
ATOM 683 N N . GLU A 1 86 ? -8.352 -10.819 2.578 1.00 90.56 86 GLU A N 1
ATOM 684 C CA . GLU A 1 86 ? -8.623 -10.205 1.277 1.00 90.56 86 GLU A CA 1
ATOM 685 C C . GLU A 1 86 ? -7.621 -9.083 1.038 1.00 90.56 86 GLU A C 1
ATOM 687 O O . GLU A 1 86 ? -7.002 -9.046 -0.017 1.00 90.56 86 GLU A O 1
ATOM 692 N N . GLU A 1 87 ? -7.373 -8.261 2.061 1.00 87.25 87 GLU A N 1
ATOM 693 C CA . GLU A 1 87 ? -6.334 -7.229 2.039 1.00 87.25 87 GLU A CA 1
ATOM 694 C C . GLU A 1 87 ? -4.949 -7.835 1.759 1.00 87.25 87 GLU A C 1
ATOM 696 O O . GLU A 1 87 ? -4.221 -7.362 0.893 1.00 87.25 87 GLU A O 1
ATOM 701 N N . ALA A 1 88 ? -4.605 -8.943 2.426 1.00 93.19 88 ALA A N 1
ATOM 702 C CA . ALA A 1 88 ? -3.345 -9.641 2.181 1.00 93.19 88 ALA A CA 1
ATOM 703 C C . ALA A 1 88 ? -3.247 -10.205 0.752 1.00 93.19 88 ALA A C 1
ATOM 705 O O . ALA A 1 88 ? -2.183 -10.145 0.144 1.00 93.19 88 ALA A O 1
ATOM 706 N N . LEU A 1 89 ? -4.343 -10.733 0.195 1.00 96.44 89 LEU A N 1
ATOM 707 C CA . LEU A 1 89 ? -4.372 -11.209 -1.190 1.00 96.44 89 LEU A CA 1
ATOM 708 C C . LEU A 1 89 ? -4.248 -10.061 -2.195 1.00 96.44 89 LEU A C 1
ATOM 710 O O . LEU A 1 89 ? -3.571 -10.231 -3.203 1.00 96.44 89 LEU A O 1
ATOM 714 N N . ILE A 1 90 ? -4.860 -8.904 -1.922 1.00 94.19 90 ILE A N 1
ATOM 715 C CA . ILE A 1 90 ? -4.692 -7.698 -2.739 1.00 94.19 90 ILE A CA 1
ATOM 716 C C . ILE A 1 90 ? -3.226 -7.265 -2.712 1.00 94.19 90 ILE A C 1
ATOM 718 O O . ILE A 1 90 ? -2.634 -7.116 -3.774 1.00 94.19 90 ILE A O 1
ATOM 722 N N . LEU A 1 91 ? -2.611 -7.144 -1.531 1.00 94.00 91 LEU A N 1
ATOM 723 C CA . LEU A 1 91 ? -1.199 -6.765 -1.385 1.00 94.00 91 LEU A CA 1
ATOM 724 C C . LEU A 1 91 ? -0.236 -7.770 -2.028 1.00 94.00 91 LEU A C 1
ATOM 726 O O . LEU A 1 91 ? 0.788 -7.376 -2.564 1.00 94.00 91 LEU A O 1
ATOM 730 N N . ALA A 1 92 ? -0.553 -9.064 -2.017 1.00 96.94 92 ALA A N 1
ATOM 731 C CA . ALA A 1 92 ? 0.267 -10.072 -2.687 1.00 96.94 92 ALA A CA 1
ATOM 732 C C . ALA A 1 92 ? 0.099 -10.067 -4.218 1.00 96.94 92 ALA A C 1
ATOM 734 O O . ALA A 1 92 ? 0.968 -10.567 -4.933 1.00 96.94 92 ALA A O 1
ATOM 735 N N . ALA A 1 93 ? -1.003 -9.520 -4.737 1.00 97.69 93 ALA A N 1
ATOM 736 C CA . ALA A 1 93 ? -1.331 -9.593 -6.155 1.00 97.69 93 ALA A CA 1
ATOM 737 C C . ALA A 1 93 ? -0.411 -8.748 -7.043 1.00 97.69 93 ALA A C 1
ATOM 739 O O . ALA A 1 93 ? -0.098 -9.184 -8.148 1.00 97.69 93 ALA A O 1
ATOM 740 N N . GLY A 1 94 ? 0.045 -7.583 -6.573 1.00 96.75 94 GLY A N 1
ATOM 741 C CA . GLY A 1 94 ? 1.004 -6.758 -7.315 1.00 96.75 94 GLY A CA 1
ATOM 742 C C . GLY A 1 94 ? 2.357 -7.444 -7.492 1.00 96.75 94 GLY A C 1
ATOM 743 O O . GLY A 1 94 ? 2.731 -7.725 -8.634 1.00 96.75 94 GLY A O 1
ATOM 744 N N . PRO A 1 95 ? 3.026 -7.864 -6.398 1.00 97.19 95 PRO A N 1
ATOM 745 C CA . PRO A 1 95 ? 4.226 -8.693 -6.464 1.00 97.19 95 PRO A CA 1
ATOM 746 C C . PRO A 1 95 ? 4.026 -9.976 -7.280 1.00 97.19 95 PRO A C 1
ATOM 748 O O . PRO A 1 95 ? 4.911 -10.382 -8.026 1.00 97.19 95 PRO A O 1
ATOM 751 N N . GLY A 1 96 ? 2.852 -10.611 -7.181 1.00 97.88 96 GLY A N 1
ATOM 752 C CA . GLY A 1 96 ? 2.504 -11.777 -7.991 1.00 97.88 96 GLY A CA 1
ATOM 753 C C . GLY A 1 96 ? 2.474 -11.472 -9.492 1.00 97.88 96 GLY A C 1
ATOM 754 O O . GLY A 1 96 ? 3.044 -12.227 -10.277 1.00 97.88 96 GLY A O 1
ATOM 755 N N . ALA A 1 97 ? 1.857 -10.359 -9.896 1.00 97.88 97 ALA A N 1
ATOM 756 C CA . ALA A 1 97 ? 1.807 -9.921 -11.290 1.00 97.88 97 ALA A CA 1
ATOM 757 C C . ALA A 1 97 ? 3.202 -9.561 -11.826 1.00 97.88 97 ALA A C 1
ATOM 759 O O . ALA A 1 97 ? 3.565 -9.997 -12.921 1.00 97.88 97 ALA A O 1
ATOM 760 N N . GLY A 1 98 ? 4.001 -8.842 -11.031 1.00 97.12 98 GLY A N 1
ATOM 761 C CA . GLY A 1 98 ? 5.399 -8.548 -11.343 1.00 97.12 98 GLY A CA 1
ATOM 762 C C . GLY A 1 98 ? 6.220 -9.826 -11.519 1.00 97.12 98 GLY A C 1
ATOM 763 O O . GLY A 1 98 ? 6.870 -10.008 -12.545 1.00 97.12 98 GLY A O 1
ATOM 764 N N . LEU A 1 99 ? 6.127 -10.777 -10.585 1.00 97.00 99 LEU A N 1
ATOM 765 C CA . LEU A 1 99 ? 6.857 -12.043 -10.675 1.00 97.00 99 LEU A CA 1
ATOM 766 C C . LEU A 1 99 ? 6.470 -12.854 -11.915 1.00 97.00 99 LEU A C 1
ATOM 768 O O . LEU A 1 99 ? 7.352 -13.373 -12.596 1.00 97.00 99 LEU A O 1
ATOM 772 N N . VAL A 1 100 ? 5.173 -12.946 -12.231 1.00 98.06 100 VAL A N 1
ATOM 773 C CA . VAL A 1 100 ? 4.691 -13.631 -13.441 1.00 98.06 100 VAL A CA 1
ATOM 774 C C . VAL A 1 100 ? 5.298 -12.998 -14.690 1.00 98.06 100 VAL A C 1
ATOM 776 O O . VAL A 1 100 ? 5.812 -13.723 -15.542 1.00 98.06 100 VAL A O 1
ATOM 779 N N . LEU A 1 101 ? 5.309 -11.666 -14.785 1.00 97.56 101 LEU A N 1
ATOM 780 C CA . LEU A 1 101 ? 5.941 -10.973 -15.905 1.00 97.56 101 LEU A CA 1
ATOM 781 C C . LEU A 1 101 ? 7.452 -11.233 -15.960 1.00 97.56 101 LEU A C 1
ATOM 783 O O . LEU A 1 101 ? 7.981 -11.521 -17.029 1.00 97.56 101 LEU A O 1
ATOM 787 N N . GLY A 1 102 ? 8.139 -11.201 -14.817 1.00 97.00 102 GLY A N 1
ATOM 788 C CA . GLY A 1 102 ? 9.566 -11.511 -14.728 1.00 97.00 102 GLY A CA 1
ATOM 789 C C . GLY A 1 102 ? 9.897 -12.927 -15.207 1.00 97.00 102 GLY A C 1
ATOM 790 O O . GLY A 1 102 ? 10.844 -13.109 -15.969 1.00 97.00 102 GLY A O 1
ATOM 791 N N . VAL A 1 103 ? 9.087 -13.920 -14.825 1.00 96.62 103 VAL A N 1
ATOM 792 C CA . VAL A 1 103 ? 9.236 -15.316 -15.267 1.00 96.62 103 VAL A CA 1
ATOM 793 C C . VAL A 1 103 ? 8.971 -15.453 -16.764 1.00 96.62 103 VAL A C 1
ATOM 795 O O . VAL A 1 103 ? 9.751 -16.107 -17.453 1.00 96.62 103 VAL A O 1
ATOM 798 N N . ILE A 1 104 ? 7.920 -14.819 -17.293 1.00 96.56 104 ILE A N 1
ATOM 799 C CA . ILE A 1 104 ? 7.642 -14.818 -18.737 1.00 96.56 104 ILE A CA 1
ATOM 800 C C . ILE A 1 104 ? 8.832 -14.227 -19.499 1.00 96.56 104 ILE A C 1
ATOM 802 O O . ILE A 1 104 ? 9.324 -14.846 -20.442 1.00 96.56 104 ILE A O 1
ATOM 806 N N . SER A 1 105 ? 9.346 -13.079 -19.059 1.00 95.88 105 SER A N 1
ATOM 807 C CA . SER A 1 105 ? 10.508 -12.441 -19.676 1.00 95.88 105 SER A CA 1
ATOM 808 C C . SER A 1 105 ? 11.768 -13.305 -19.573 1.00 95.88 105 SER A C 1
ATOM 810 O O . SER A 1 105 ? 12.534 -13.361 -20.530 1.00 95.88 105 SER A O 1
ATOM 812 N N . ALA A 1 106 ? 11.959 -14.054 -18.482 1.00 95.00 106 ALA A N 1
ATOM 813 C CA . ALA A 1 106 ? 13.060 -15.011 -18.350 1.00 95.00 106 ALA A CA 1
ATOM 814 C C . ALA A 1 106 ? 12.945 -16.190 -19.326 1.00 95.00 106 ALA A C 1
ATOM 816 O O . ALA A 1 106 ? 13.931 -16.582 -19.950 1.00 95.00 106 ALA A O 1
ATOM 817 N N . VAL A 1 107 ? 11.742 -16.738 -19.509 1.00 95.25 107 VAL A N 1
ATOM 818 C CA . VAL A 1 107 ? 11.487 -17.799 -20.495 1.00 95.25 107 VAL A CA 1
ATOM 819 C C . VAL A 1 107 ? 11.763 -17.280 -21.909 1.00 95.25 107 VAL A C 1
ATOM 821 O O . VAL A 1 107 ? 12.483 -17.925 -22.671 1.00 95.25 107 VAL A O 1
ATOM 824 N N . VAL A 1 108 ? 11.266 -16.089 -22.253 1.00 94.19 108 VAL A N 1
ATOM 825 C CA . VAL A 1 108 ? 11.531 -15.462 -23.560 1.00 94.19 108 VAL A CA 1
ATOM 826 C C . VAL A 1 108 ? 13.025 -15.193 -23.751 1.00 94.19 108 VAL A C 1
ATOM 828 O O . VAL A 1 108 ? 13.552 -15.434 -24.835 1.00 94.19 108 VAL A O 1
ATOM 831 N N . TRP A 1 109 ? 13.726 -14.753 -22.705 1.00 92.38 109 TRP A N 1
ATOM 832 C CA . TRP A 1 109 ? 15.171 -14.541 -22.737 1.00 92.38 109 TRP A CA 1
ATOM 833 C C . TRP A 1 109 ? 15.936 -15.824 -23.079 1.00 92.38 109 TRP A C 1
ATOM 835 O O . TRP A 1 109 ? 16.772 -15.826 -23.979 1.00 92.38 109 TRP A O 1
ATOM 845 N N . ILE A 1 110 ? 15.624 -16.926 -22.395 1.00 92.00 110 ILE A N 1
ATOM 846 C CA . ILE A 1 110 ? 16.345 -18.197 -22.544 1.00 92.00 110 ILE A CA 1
ATOM 847 C C . ILE A 1 110 ? 16.070 -18.846 -23.906 1.00 92.00 110 ILE A C 1
ATOM 849 O O . ILE A 1 110 ? 16.995 -19.357 -24.535 1.00 92.00 110 ILE A O 1
ATOM 853 N N . PHE A 1 111 ? 14.816 -18.836 -24.364 1.00 91.25 111 PHE A N 1
ATOM 854 C CA . PHE A 1 111 ? 14.400 -19.628 -25.528 1.00 91.25 111 PHE A CA 1
ATOM 855 C C . PHE A 1 111 ? 14.191 -18.823 -26.814 1.00 91.25 111 PHE A C 1
ATOM 857 O O . PHE A 1 111 ? 14.201 -19.409 -27.892 1.00 91.25 111 PHE A O 1
ATOM 864 N N . GLY A 1 112 ? 13.981 -17.507 -26.727 1.00 84.81 112 GLY A N 1
ATOM 865 C CA . GLY A 1 112 ? 13.578 -16.676 -27.869 1.00 84.81 112 GLY A CA 1
ATOM 866 C C . GLY A 1 112 ? 14.505 -15.505 -28.188 1.00 84.81 112 GLY A C 1
ATOM 867 O O . GLY A 1 112 ? 14.419 -14.950 -29.281 1.00 84.81 112 GLY A O 1
ATOM 868 N N . ALA A 1 113 ? 15.399 -15.110 -27.275 1.00 79.44 113 ALA A N 1
ATOM 869 C CA . ALA A 1 113 ? 16.197 -13.897 -27.463 1.00 79.44 113 ALA A CA 1
ATOM 870 C C . ALA A 1 113 ? 17.450 -14.085 -28.337 1.00 79.44 113 ALA A C 1
ATOM 872 O O . ALA A 1 113 ? 18.025 -13.093 -28.783 1.00 79.44 113 ALA A O 1
ATOM 873 N N . SER A 1 114 ? 17.872 -15.324 -28.613 1.00 80.00 114 SER A N 1
ATOM 874 C CA . SER A 1 114 ? 19.080 -15.614 -29.404 1.00 80.00 114 SER A CA 1
ATOM 875 C C . SER A 1 114 ? 18.958 -15.217 -30.878 1.00 80.00 114 SER A C 1
ATOM 877 O O . SER A 1 114 ? 19.960 -14.876 -31.499 1.00 80.00 114 SER A O 1
ATOM 879 N N . THR A 1 115 ? 17.742 -15.218 -31.431 1.00 84.00 115 THR A N 1
ATOM 880 C CA . THR A 1 115 ? 17.450 -14.818 -32.820 1.00 84.00 115 THR A CA 1
ATOM 881 C C . THR A 1 115 ? 16.787 -13.443 -32.921 1.00 84.00 115 THR A C 1
ATOM 883 O O . THR A 1 115 ? 16.380 -13.032 -34.006 1.00 84.00 115 THR A O 1
ATOM 886 N N . ALA A 1 116 ? 16.612 -12.747 -31.797 1.00 88.75 116 ALA A N 1
ATOM 887 C CA . ALA A 1 116 ? 15.933 -11.460 -31.744 1.00 88.75 116 ALA A CA 1
ATOM 888 C C . ALA A 1 116 ? 16.879 -10.302 -32.102 1.00 88.75 116 ALA A C 1
ATOM 890 O O . ALA A 1 116 ? 18.098 -10.412 -31.972 1.00 88.75 116 ALA A O 1
ATOM 891 N N . SER A 1 117 ? 16.310 -9.165 -32.515 1.00 91.56 117 SER A N 1
ATOM 892 C CA . SER A 1 117 ? 17.088 -7.932 -32.668 1.00 91.56 117 SER A CA 1
ATOM 893 C C . SER A 1 117 ? 17.645 -7.472 -31.319 1.00 91.56 117 SER A C 1
ATOM 895 O O . SER A 1 117 ? 17.060 -7.753 -30.268 1.00 91.56 117 SER A O 1
ATOM 897 N N . ASP A 1 118 ? 18.746 -6.715 -31.340 1.00 90.31 118 ASP A N 1
ATOM 898 C CA . ASP A 1 118 ? 19.370 -6.205 -30.113 1.00 90.31 118 ASP A CA 1
ATOM 899 C C . ASP A 1 118 ? 18.379 -5.400 -29.259 1.00 90.31 118 ASP A C 1
ATOM 901 O O . ASP A 1 118 ? 18.339 -5.570 -28.044 1.00 90.31 118 ASP A O 1
ATOM 905 N N . LEU A 1 119 ? 17.499 -4.615 -29.892 1.00 90.19 119 LEU A N 1
ATOM 906 C CA . LEU A 1 119 ? 16.452 -3.856 -29.203 1.00 90.19 119 LEU A CA 1
ATOM 907 C C . LEU A 1 119 ? 15.492 -4.764 -28.419 1.00 90.19 119 LEU A C 1
ATOM 909 O O . LEU A 1 119 ? 15.197 -4.506 -27.250 1.00 90.19 119 LEU A O 1
ATOM 913 N N . VAL A 1 120 ? 15.001 -5.836 -29.048 1.00 91.19 120 VAL A N 1
ATOM 914 C CA . VAL A 1 120 ? 14.096 -6.795 -28.396 1.00 91.19 120 VAL A CA 1
ATOM 915 C C . VAL A 1 120 ? 14.827 -7.518 -27.272 1.00 91.19 120 VAL A C 1
ATOM 917 O O . VAL A 1 120 ? 14.289 -7.629 -26.172 1.00 91.19 120 VAL A O 1
ATOM 920 N N . ARG A 1 121 ? 16.068 -7.952 -27.516 1.00 92.56 121 ARG A N 1
ATOM 921 C CA . ARG A 1 121 ? 16.902 -8.612 -26.509 1.00 92.56 121 ARG A CA 1
ATOM 922 C C . ARG A 1 121 ? 17.067 -7.717 -25.276 1.00 92.56 121 ARG A C 1
ATOM 924 O O . ARG A 1 121 ? 16.728 -8.142 -24.175 1.00 92.56 121 ARG A O 1
ATOM 931 N N . THR A 1 122 ? 17.470 -6.461 -25.452 1.00 92.62 122 THR A N 1
ATOM 932 C CA . THR A 1 122 ? 17.619 -5.492 -24.354 1.00 92.62 122 THR A CA 1
ATOM 933 C C . THR A 1 122 ? 16.297 -5.233 -23.624 1.00 92.62 122 THR A C 1
ATOM 935 O O . THR A 1 122 ? 16.264 -5.225 -22.396 1.00 92.62 122 THR A O 1
ATOM 938 N N . THR A 1 123 ? 15.181 -5.119 -24.350 1.00 94.06 123 THR A N 1
ATOM 939 C CA . THR A 1 123 ? 13.844 -4.927 -23.753 1.00 94.06 123 THR A CA 1
ATOM 940 C C . THR A 1 123 ? 13.449 -6.099 -22.855 1.00 94.06 123 THR A C 1
ATOM 942 O O . THR A 1 123 ? 12.974 -5.900 -21.737 1.00 94.06 123 THR A O 1
ATOM 945 N N . VAL A 1 124 ? 13.652 -7.332 -23.330 1.00 95.06 124 VAL A N 1
ATOM 946 C CA . VAL A 1 124 ? 13.344 -8.555 -22.576 1.00 95.06 124 VAL A CA 1
ATOM 947 C C . VAL A 1 124 ? 14.246 -8.665 -21.349 1.00 95.06 124 VAL A C 1
ATOM 949 O O . VAL A 1 124 ? 13.752 -8.975 -20.264 1.00 95.06 124 VAL A O 1
ATOM 952 N N . TRP A 1 125 ? 15.537 -8.348 -21.491 1.00 94.38 125 TRP A N 1
ATOM 953 C CA . TRP A 1 125 ? 16.473 -8.303 -20.369 1.00 94.38 125 TRP A CA 1
ATOM 954 C C . TRP A 1 125 ? 16.024 -7.309 -19.294 1.00 94.38 125 TRP A C 1
ATOM 956 O O . TRP A 1 125 ? 15.906 -7.683 -18.127 1.00 94.38 125 TRP A O 1
ATOM 966 N N . TYR A 1 126 ? 15.703 -6.069 -19.679 1.00 94.94 126 TYR A N 1
ATOM 967 C CA . TYR A 1 126 ? 15.186 -5.063 -18.752 1.00 94.94 126 TYR A CA 1
ATOM 968 C C . TYR A 1 126 ? 13.880 -5.494 -18.112 1.00 94.94 126 TYR A C 1
ATOM 970 O O . TYR A 1 126 ? 13.738 -5.364 -16.902 1.00 94.94 126 TYR A O 1
ATOM 978 N N . SER A 1 127 ? 12.950 -6.060 -18.879 1.00 96.38 127 SER A N 1
ATOM 979 C CA . SER A 1 127 ? 11.684 -6.537 -18.330 1.00 96.38 127 SER A CA 1
ATOM 980 C C . SER A 1 127 ? 11.916 -7.631 -17.290 1.00 96.38 127 SER A C 1
ATOM 982 O O . SER A 1 127 ? 11.384 -7.535 -16.187 1.00 96.38 127 SER A O 1
ATOM 984 N N . MET A 1 128 ? 12.751 -8.628 -17.588 1.00 96.12 128 MET A N 1
ATOM 985 C CA . MET A 1 128 ? 13.097 -9.687 -16.642 1.00 96.12 128 MET A CA 1
ATOM 986 C C . MET A 1 128 ? 13.743 -9.110 -15.378 1.00 96.12 128 MET A C 1
ATOM 988 O O . MET A 1 128 ? 13.281 -9.378 -14.269 1.00 96.12 128 MET A O 1
ATOM 992 N N . TRP A 1 129 ? 14.791 -8.300 -15.540 1.00 94.12 129 TRP A N 1
ATOM 993 C CA . TRP A 1 129 ? 15.565 -7.771 -14.422 1.00 94.12 129 TRP A CA 1
ATOM 994 C C . TRP A 1 129 ? 14.727 -6.844 -13.539 1.00 94.12 129 TRP A C 1
ATOM 996 O O . TRP A 1 129 ? 14.669 -7.045 -12.327 1.00 94.12 129 TRP A O 1
ATOM 1006 N N . VAL A 1 130 ? 14.016 -5.884 -14.143 1.00 93.56 130 VAL A N 1
ATOM 1007 C CA . VAL A 1 130 ? 13.134 -4.955 -13.427 1.00 93.56 130 VAL A CA 1
ATOM 1008 C C . VAL A 1 130 ? 12.069 -5.730 -12.675 1.00 93.56 130 VAL A C 1
ATOM 1010 O O . VAL A 1 130 ? 11.925 -5.520 -11.481 1.00 93.56 130 VAL A O 1
ATOM 1013 N N . ASN A 1 131 ? 11.355 -6.657 -13.311 1.00 96.31 131 ASN A N 1
ATOM 1014 C CA . ASN A 1 131 ? 10.250 -7.335 -12.639 1.00 96.31 131 ASN A CA 1
ATOM 1015 C C . ASN A 1 131 ? 10.712 -8.251 -11.503 1.00 96.31 131 ASN A C 1
ATOM 1017 O O . ASN A 1 131 ? 10.054 -8.291 -10.468 1.00 96.31 131 ASN A O 1
ATOM 1021 N N . ILE A 1 132 ? 11.852 -8.932 -11.633 1.00 94.50 132 ILE A N 1
ATOM 1022 C CA . ILE A 1 132 ? 12.389 -9.772 -10.552 1.00 94.50 132 ILE A CA 1
ATOM 1023 C C . ILE A 1 132 ? 12.894 -8.904 -9.392 1.00 94.50 132 ILE A C 1
ATOM 1025 O O . ILE A 1 132 ? 12.503 -9.118 -8.243 1.00 94.50 132 ILE A O 1
ATOM 1029 N N . VAL A 1 133 ? 13.733 -7.904 -9.680 1.00 91.69 133 VAL A N 1
ATOM 1030 C CA . VAL A 1 133 ? 14.347 -7.055 -8.648 1.00 91.69 133 VAL A CA 1
ATOM 1031 C C . VAL A 1 133 ? 13.308 -6.157 -7.981 1.00 91.69 133 VAL A C 1
ATOM 1033 O O . VAL A 1 133 ? 13.281 -6.070 -6.756 1.00 91.69 133 VAL A O 1
ATOM 1036 N N . TRP A 1 134 ? 12.421 -5.530 -8.755 1.00 90.56 134 TRP A N 1
ATOM 1037 C CA . TRP A 1 134 ? 11.355 -4.667 -8.239 1.00 90.56 134 TRP A CA 1
ATOM 1038 C C . TRP A 1 134 ? 10.359 -5.447 -7.384 1.00 90.56 134 TRP A C 1
ATOM 1040 O O . TRP A 1 134 ? 9.973 -4.972 -6.318 1.00 90.56 134 TRP A O 1
ATOM 1050 N N . THR A 1 135 ? 9.991 -6.665 -7.795 1.00 94.19 135 THR A N 1
ATOM 1051 C CA . THR A 1 135 ? 9.144 -7.547 -6.978 1.00 94.19 135 THR A CA 1
ATOM 1052 C C . THR A 1 135 ? 9.841 -7.911 -5.671 1.00 94.19 135 THR A C 1
ATOM 1054 O O . THR A 1 135 ? 9.250 -7.775 -4.601 1.00 94.19 135 THR A O 1
ATOM 1057 N N . GLY A 1 136 ? 11.109 -8.330 -5.734 1.00 94.88 136 GLY A N 1
ATOM 1058 C CA . GLY A 1 136 ? 11.892 -8.657 -4.542 1.00 94.88 136 GLY A CA 1
ATOM 1059 C C . GLY A 1 136 ? 12.010 -7.471 -3.584 1.00 94.88 136 GLY A C 1
ATOM 1060 O O . GLY A 1 136 ? 11.813 -7.632 -2.382 1.00 94.88 136 GLY A O 1
ATOM 1061 N N . PHE A 1 137 ? 12.254 -6.273 -4.121 1.00 92.88 137 PHE A N 1
ATOM 1062 C CA . PHE A 1 137 ? 12.302 -5.038 -3.346 1.00 92.88 137 PHE A CA 1
ATOM 1063 C C . PHE A 1 137 ? 10.952 -4.726 -2.690 1.00 92.88 137 PHE A C 1
ATOM 1065 O O . PHE A 1 137 ? 10.913 -4.470 -1.491 1.00 92.88 137 PHE A O 1
ATOM 1072 N N . ASN A 1 138 ? 9.840 -4.820 -3.428 1.00 94.56 138 ASN A N 1
ATOM 1073 C CA . ASN A 1 138 ? 8.504 -4.568 -2.878 1.00 94.56 138 ASN A CA 1
ATOM 1074 C C . ASN A 1 138 ? 8.084 -5.582 -1.812 1.00 94.56 138 ASN A C 1
ATOM 1076 O O . ASN A 1 138 ? 7.318 -5.236 -0.919 1.00 94.56 138 ASN A O 1
ATOM 1080 N N . LEU A 1 139 ? 8.604 -6.809 -1.854 1.00 96.31 139 LEU A N 1
ATOM 1081 C CA . LEU A 1 139 ? 8.360 -7.826 -0.829 1.00 96.31 139 LEU A CA 1
ATOM 1082 C C . LEU A 1 139 ? 9.229 -7.665 0.426 1.00 96.31 139 LEU A C 1
ATOM 1084 O O . LEU A 1 139 ? 9.011 -8.388 1.403 1.00 96.31 139 LEU A O 1
ATOM 1088 N N . LEU A 1 140 ? 10.177 -6.722 0.455 1.00 96.62 140 LEU A N 1
ATOM 1089 C CA . LEU A 1 140 ? 10.915 -6.421 1.680 1.00 96.62 140 LEU A CA 1
ATOM 1090 C C . LEU A 1 140 ? 9.945 -5.933 2.767 1.00 96.62 140 LEU A C 1
ATOM 1092 O O . LEU A 1 140 ? 9.021 -5.167 2.472 1.00 96.62 140 LEU A O 1
ATOM 1096 N N . PRO A 1 141 ? 10.153 -6.306 4.045 1.00 96.75 141 PRO A N 1
ATOM 1097 C CA . PRO A 1 141 ? 9.296 -5.885 5.149 1.00 96.75 141 PRO A CA 1
ATOM 1098 C C . PRO A 1 141 ? 9.635 -4.447 5.585 1.00 96.75 141 PRO A C 1
ATOM 1100 O O . PRO A 1 141 ? 9.952 -4.167 6.740 1.00 96.75 141 PRO A O 1
ATOM 1103 N N . ILE A 1 142 ? 9.586 -3.527 4.622 1.00 96.25 142 ILE A N 1
ATOM 1104 C CA . ILE A 1 142 ? 9.836 -2.097 4.756 1.00 96.25 142 ILE A CA 1
ATOM 1105 C C . ILE A 1 142 ? 8.534 -1.381 4.419 1.00 96.25 142 ILE A C 1
ATOM 1107 O O . ILE A 1 142 ? 8.056 -1.453 3.295 1.00 96.25 142 ILE A O 1
ATOM 1111 N N . TRP A 1 143 ? 7.939 -0.671 5.371 1.00 91.94 143 TRP A N 1
ATOM 1112 C CA . TRP A 1 143 ? 6.777 0.165 5.065 1.00 91.94 143 TRP A CA 1
ATOM 1113 C C . TRP A 1 143 ? 7.219 1.376 4.214 1.00 91.94 143 TRP A C 1
ATOM 1115 O O . TRP A 1 143 ? 8.282 1.926 4.501 1.00 91.94 143 TRP A O 1
ATOM 1125 N N . PRO A 1 144 ? 6.472 1.836 3.192 1.00 90.62 144 PRO A N 1
ATOM 1126 C CA . PRO A 1 144 ? 5.134 1.421 2.759 1.00 90.62 144 PRO A CA 1
ATOM 1127 C C . PRO A 1 144 ? 5.099 0.325 1.677 1.00 90.62 144 PRO A C 1
ATOM 1129 O O . PRO A 1 144 ? 4.043 0.128 1.083 1.00 90.62 144 PRO A O 1
ATOM 1132 N N . LEU A 1 145 ? 6.202 -0.381 1.409 1.00 94.31 145 LEU A N 1
ATOM 1133 C CA . LEU A 1 145 ? 6.232 -1.454 0.406 1.00 94.31 145 LEU A CA 1
ATOM 1134 C C . LEU A 1 145 ? 5.251 -2.581 0.764 1.00 94.31 145 LEU A C 1
ATOM 1136 O O . LEU A 1 145 ? 4.906 -2.766 1.939 1.00 94.31 145 LEU A O 1
ATOM 1140 N N . ASP A 1 146 ? 4.835 -3.361 -0.232 1.00 95.31 146 ASP A N 1
ATOM 1141 C CA . ASP A 1 146 ? 3.826 -4.417 -0.075 1.00 95.31 146 ASP A CA 1
ATOM 1142 C C . ASP A 1 146 ? 4.198 -5.435 1.006 1.00 95.31 146 ASP A C 1
ATOM 1144 O O . ASP A 1 146 ? 3.377 -5.778 1.855 1.00 95.31 146 ASP A O 1
ATOM 1148 N N . GLY A 1 147 ? 5.461 -5.861 1.052 1.00 95.56 147 GLY A N 1
ATOM 1149 C CA . GLY A 1 147 ? 5.998 -6.745 2.082 1.00 95.56 147 GLY A CA 1
ATOM 1150 C C . GLY A 1 147 ? 5.936 -6.129 3.478 1.00 95.56 147 GLY A C 1
ATOM 1151 O O . GLY A 1 147 ? 5.629 -6.819 4.452 1.00 95.56 147 GLY A O 1
ATOM 1152 N N . GLY A 1 148 ? 6.148 -4.817 3.598 1.00 95.31 148 GLY A N 1
ATOM 1153 C CA . GLY A 1 148 ? 5.969 -4.071 4.843 1.00 95.31 148 GLY A CA 1
ATOM 1154 C C . GLY A 1 148 ? 4.505 -4.011 5.282 1.00 95.31 148 GLY A C 1
ATOM 1155 O O . GLY A 1 148 ? 4.202 -4.198 6.463 1.00 95.31 148 GLY A O 1
ATOM 1156 N N . GLN A 1 149 ? 3.581 -3.813 4.341 1.00 93.38 149 GLN A N 1
ATOM 1157 C CA . GLN A 1 149 ? 2.139 -3.820 4.607 1.00 93.38 149 GLN A CA 1
ATOM 1158 C C . GLN A 1 149 ? 1.626 -5.221 4.978 1.00 93.38 149 GLN A C 1
ATOM 1160 O O . GLN A 1 149 ? 0.860 -5.362 5.934 1.00 93.38 149 GLN A O 1
ATOM 1165 N N . LEU A 1 150 ? 2.112 -6.268 4.309 1.00 95.44 150 LEU A N 1
ATOM 1166 C CA . LEU A 1 150 ? 1.847 -7.668 4.652 1.00 95.44 150 LEU A CA 1
ATOM 1167 C C . LEU A 1 150 ? 2.391 -8.019 6.040 1.00 95.44 150 LEU A C 1
ATOM 1169 O O . LEU A 1 150 ? 1.678 -8.605 6.856 1.00 95.44 150 LEU A O 1
ATOM 1173 N N . THR A 1 151 ? 3.619 -7.594 6.344 1.00 95.88 151 THR A N 1
ATOM 1174 C CA . THR A 1 151 ? 4.228 -7.755 7.673 1.00 95.88 151 THR A CA 1
ATOM 1175 C C . THR A 1 151 ? 3.386 -7.065 8.738 1.00 95.88 151 THR A C 1
ATOM 1177 O O . THR A 1 151 ? 3.131 -7.634 9.798 1.00 95.88 151 THR A O 1
ATOM 1180 N N . ARG A 1 152 ? 2.875 -5.865 8.449 1.00 92.88 152 ARG A N 1
ATOM 1181 C CA . ARG A 1 152 ? 1.963 -5.144 9.338 1.00 92.88 152 ARG A CA 1
ATOM 1182 C C . ARG A 1 152 ? 0.661 -5.903 9.578 1.00 92.88 152 ARG A C 1
ATOM 1184 O O . ARG A 1 152 ? 0.272 -6.051 10.734 1.00 92.88 152 ARG A O 1
ATOM 1191 N N . LEU A 1 153 ? 0.003 -6.400 8.529 1.00 91.31 153 LEU A N 1
ATOM 1192 C CA . LEU A 1 153 ? -1.212 -7.214 8.668 1.00 91.31 153 LEU A CA 1
ATOM 1193 C C . LEU A 1 153 ? -0.960 -8.467 9.509 1.00 91.31 153 LEU A C 1
ATOM 1195 O O . LEU A 1 153 ? -1.778 -8.808 10.360 1.00 91.31 153 LEU A O 1
ATOM 1199 N N . PHE A 1 154 ? 0.178 -9.130 9.307 1.00 93.31 154 PHE A N 1
ATOM 1200 C CA . PHE A 1 154 ? 0.569 -10.286 10.104 1.00 93.31 154 PHE A CA 1
ATOM 1201 C C . PHE A 1 154 ? 0.777 -9.916 11.577 1.00 93.31 154 PHE A C 1
ATOM 1203 O O . PHE A 1 154 ? 0.173 -10.530 12.456 1.00 93.31 154 PHE A O 1
ATOM 1210 N N . LEU A 1 155 ? 1.571 -8.880 11.861 1.00 92.00 155 LEU A N 1
ATOM 1211 C CA . LEU A 1 155 ? 1.870 -8.458 13.230 1.00 92.00 155 LEU A CA 1
ATOM 1212 C C . LEU A 1 155 ? 0.624 -7.985 13.985 1.00 92.00 155 LEU A C 1
ATOM 1214 O O . LEU A 1 155 ? 0.526 -8.220 15.186 1.00 92.00 155 LEU A O 1
ATOM 1218 N N . LEU A 1 156 ? -0.359 -7.394 13.303 1.00 88.44 156 LEU A N 1
ATOM 1219 C CA . LEU A 1 156 ? -1.642 -7.018 13.907 1.00 88.44 156 LEU A CA 1
ATOM 1220 C C . LEU A 1 156 ? -2.484 -8.218 14.371 1.00 88.44 156 LEU A C 1
ATOM 1222 O O . LEU A 1 156 ? -3.348 -8.040 15.226 1.00 88.44 156 LEU A O 1
ATOM 1226 N N . ARG A 1 157 ? -2.237 -9.432 13.859 1.00 89.00 157 ARG A N 1
ATOM 1227 C CA . ARG A 1 157 ? -2.919 -10.653 14.330 1.00 89.00 157 ARG A CA 1
ATOM 1228 C C . ARG A 1 157 ? -2.348 -11.188 15.637 1.00 89.00 157 ARG A C 1
ATOM 1230 O O . ARG A 1 157 ? -3.055 -11.864 16.374 1.00 89.00 157 ARG A O 1
ATOM 1237 N N . VAL A 1 158 ? -1.069 -10.921 15.899 1.00 90.56 158 VAL A N 1
ATOM 1238 C CA . VAL A 1 158 ? -0.324 -11.514 17.021 1.00 90.56 158 VAL A CA 1
ATOM 1239 C C . VAL A 1 158 ? 0.015 -10.508 18.122 1.00 90.56 158 VAL A C 1
ATOM 1241 O O . VAL A 1 158 ? 0.207 -10.896 19.271 1.00 90.56 158 VAL A O 1
ATOM 1244 N N . LEU A 1 159 ? 0.077 -9.215 17.803 1.00 88.88 159 LEU A N 1
ATOM 1245 C CA . LEU A 1 159 ? 0.465 -8.148 18.721 1.00 88.88 159 LEU A CA 1
ATOM 1246 C C . LEU A 1 159 ? -0.645 -7.105 18.875 1.00 88.88 159 LEU A C 1
ATOM 1248 O O . LEU A 1 159 ? -1.488 -6.908 18.004 1.00 88.88 159 LEU A O 1
ATOM 1252 N N . LYS A 1 160 ? -0.592 -6.358 19.983 1.00 83.25 160 LYS A N 1
ATOM 1253 C CA . LYS A 1 160 ? -1.429 -5.164 20.166 1.00 83.25 160 LYS A CA 1
ATOM 1254 C C . LYS A 1 160 ? -1.108 -4.127 19.077 1.00 83.25 160 LYS A C 1
ATOM 1256 O O . LYS A 1 160 ? 0.071 -3.984 18.745 1.00 83.25 160 LYS A O 1
ATOM 1261 N N . PRO A 1 161 ? -2.088 -3.332 18.602 1.00 81.88 161 PRO A N 1
ATOM 1262 C CA . PRO A 1 161 ? -1.881 -2.395 17.496 1.00 81.88 161 PRO A CA 1
ATOM 1263 C C . PRO A 1 161 ? -0.676 -1.466 17.668 1.00 81.88 161 PRO A C 1
ATOM 1265 O O . PRO A 1 161 ? 0.145 -1.346 16.768 1.00 81.88 161 PRO A O 1
ATOM 1268 N N . SER A 1 162 ? -0.497 -0.872 18.850 1.00 82.94 162 SER A N 1
ATOM 1269 C CA . SER A 1 162 ? 0.635 0.024 19.121 1.00 82.94 162 SER A CA 1
ATOM 1270 C C . SER A 1 162 ? 1.996 -0.677 19.067 1.00 82.94 162 SER A C 1
ATOM 1272 O O . SER A 1 162 ? 2.978 -0.084 18.622 1.00 82.94 162 SER A O 1
ATOM 1274 N N . THR A 1 163 ? 2.070 -1.933 19.509 1.00 86.38 163 THR A N 1
ATOM 1275 C CA . THR A 1 163 ? 3.291 -2.743 19.447 1.00 86.38 163 THR A CA 1
ATOM 1276 C C . THR A 1 163 ? 3.566 -3.199 18.018 1.00 86.38 163 THR A C 1
ATOM 1278 O O . THR A 1 163 ? 4.711 -3.127 17.582 1.00 86.38 163 THR A O 1
ATOM 1281 N N . ALA A 1 164 ? 2.530 -3.605 17.277 1.00 88.62 164 ALA A N 1
ATOM 1282 C CA . ALA A 1 164 ? 2.640 -3.997 15.876 1.00 88.62 164 ALA A CA 1
ATOM 1283 C C . ALA A 1 164 ? 3.180 -2.846 15.012 1.00 88.62 164 ALA A C 1
ATOM 1285 O O . ALA A 1 164 ? 4.160 -3.037 14.302 1.00 88.62 164 ALA A O 1
ATOM 1286 N N . GLU A 1 165 ? 2.619 -1.636 15.129 1.00 86.56 165 GLU A N 1
ATOM 1287 C CA . GLU A 1 165 ? 3.091 -0.455 14.381 1.00 86.56 165 GLU A CA 1
ATOM 1288 C C . GLU A 1 165 ? 4.566 -0.142 14.668 1.00 86.56 165 GLU A C 1
ATOM 1290 O O . GLU A 1 165 ? 5.356 0.077 13.750 1.00 86.56 165 GLU A O 1
ATOM 1295 N N . ARG A 1 166 ? 4.971 -0.166 15.946 1.00 89.75 166 ARG A N 1
ATOM 1296 C CA . ARG A 1 166 ? 6.375 0.057 16.329 1.00 89.75 166 ARG A CA 1
ATOM 1297 C C . ARG A 1 166 ? 7.296 -1.026 15.775 1.00 89.75 166 ARG A C 1
ATOM 1299 O O . ARG A 1 166 ? 8.390 -0.703 15.323 1.00 89.75 166 ARG A O 1
ATOM 1306 N N . ALA A 1 167 ? 6.862 -2.284 15.812 1.00 93.38 167 ALA A N 1
ATOM 1307 C CA . ALA A 1 167 ? 7.637 -3.412 15.314 1.00 93.38 167 ALA A CA 1
ATOM 1308 C C . ALA A 1 167 ? 7.834 -3.341 13.793 1.00 93.38 167 ALA A C 1
ATOM 1310 O O . ALA A 1 167 ? 8.962 -3.494 13.338 1.00 93.38 167 ALA A O 1
ATOM 1311 N N . VAL A 1 168 ? 6.785 -3.033 13.018 1.00 95.00 168 VAL A N 1
ATOM 1312 C CA . VAL A 1 168 ? 6.862 -2.894 11.549 1.00 95.00 168 VAL A CA 1
ATOM 1313 C C . VAL A 1 168 ? 7.926 -1.879 11.150 1.00 95.00 168 VAL A C 1
ATOM 1315 O O . VAL A 1 168 ? 8.822 -2.188 10.369 1.00 95.00 168 VAL A O 1
ATOM 1318 N N . HIS A 1 169 ? 7.860 -0.673 11.710 1.00 94.44 169 HIS A N 1
ATOM 1319 C CA . HIS A 1 169 ? 8.812 0.370 11.353 1.00 94.44 169 HIS A CA 1
ATOM 1320 C C . HIS A 1 169 ? 10.208 0.121 11.942 1.00 94.44 169 HIS A C 1
ATOM 1322 O O . HIS A 1 169 ? 11.203 0.465 11.310 1.00 94.44 169 HIS A O 1
ATOM 1328 N N . GLY A 1 170 ? 10.306 -0.507 13.119 1.00 95.06 170 GLY A N 1
ATOM 1329 C CA . GLY A 1 170 ? 11.588 -0.908 13.701 1.00 95.06 170 GLY A CA 1
ATOM 1330 C C . GLY A 1 170 ? 12.325 -1.934 12.836 1.00 95.06 170 GLY A C 1
ATOM 1331 O O . GLY A 1 170 ? 13.510 -1.758 12.560 1.00 95.06 170 GLY A O 1
ATOM 1332 N N . VAL A 1 171 ? 11.613 -2.956 12.346 1.00 95.88 171 VAL A N 1
ATOM 1333 C CA . VAL A 1 171 ? 12.139 -3.941 11.383 1.00 95.88 171 VAL A CA 1
ATOM 1334 C C . VAL A 1 171 ? 12.559 -3.248 10.088 1.00 95.88 171 VAL A C 1
ATOM 1336 O O . VAL A 1 171 ? 13.672 -3.473 9.614 1.00 95.88 171 VAL A O 1
ATOM 1339 N N . ALA A 1 172 ? 11.719 -2.353 9.561 1.00 96.56 172 ALA A N 1
ATOM 1340 C CA . ALA A 1 172 ? 12.031 -1.586 8.361 1.00 96.56 172 ALA A CA 1
ATOM 1341 C C . ALA A 1 172 ? 13.333 -0.780 8.515 1.00 96.56 172 ALA A C 1
ATOM 1343 O O . ALA A 1 172 ? 14.213 -0.871 7.665 1.00 96.56 172 ALA A O 1
ATOM 1344 N N . LEU A 1 173 ? 13.496 -0.033 9.613 1.00 96.75 173 LEU A N 1
ATOM 1345 C CA . LEU A 1 173 ? 14.700 0.764 9.871 1.00 96.75 173 LEU A CA 1
ATOM 1346 C C . LEU A 1 173 ? 15.955 -0.097 10.035 1.00 96.75 173 LEU A C 1
ATOM 1348 O O . LEU A 1 173 ? 17.004 0.272 9.512 1.00 96.75 173 LEU A O 1
ATOM 1352 N N . ALA A 1 174 ? 15.858 -1.235 10.728 1.00 97.00 174 ALA A N 1
ATOM 1353 C CA . ALA A 1 174 ? 16.983 -2.154 10.890 1.00 97.00 174 ALA A CA 1
ATOM 1354 C C . ALA A 1 174 ? 17.452 -2.711 9.536 1.00 97.00 174 ALA A C 1
ATOM 1356 O O . ALA A 1 174 ? 18.649 -2.718 9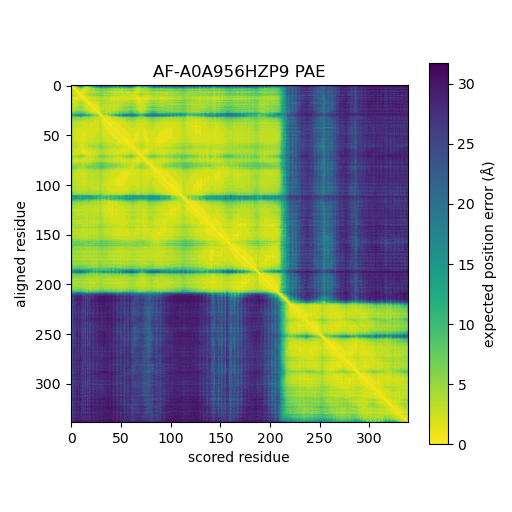.247 1.00 97.00 174 ALA A O 1
ATOM 1357 N N . LEU A 1 175 ? 16.511 -3.112 8.677 1.00 96.94 175 LEU A N 1
ATOM 1358 C CA . LEU A 1 175 ? 16.825 -3.587 7.330 1.00 96.94 175 LEU A CA 1
ATOM 1359 C C . LEU A 1 175 ? 17.380 -2.481 6.439 1.00 96.94 175 LEU A C 1
ATOM 1361 O O . LEU A 1 175 ? 18.373 -2.704 5.754 1.00 96.94 175 LEU A O 1
ATOM 1365 N N . ILE A 1 176 ? 16.795 -1.283 6.475 1.00 96.62 176 ILE A N 1
ATOM 1366 C CA . ILE A 1 176 ? 17.297 -0.126 5.725 1.00 96.62 176 ILE A CA 1
ATOM 1367 C C . ILE A 1 176 ? 18.727 0.212 6.151 1.00 96.62 176 ILE A C 1
ATOM 1369 O O . ILE A 1 176 ? 19.561 0.458 5.288 1.00 96.62 176 ILE A O 1
ATOM 1373 N N . ALA A 1 177 ? 19.041 0.184 7.449 1.00 96.25 177 ALA A N 1
ATOM 1374 C CA . ALA A 1 177 ? 20.397 0.427 7.937 1.00 96.25 177 ALA A CA 1
ATOM 1375 C C . ALA A 1 177 ? 21.394 -0.623 7.414 1.00 96.25 177 ALA A C 1
ATOM 1377 O O . ALA A 1 177 ? 22.474 -0.261 6.948 1.00 96.25 177 ALA A O 1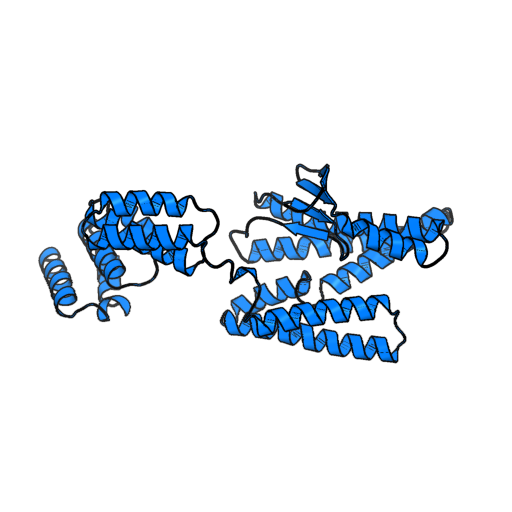
ATOM 1378 N N . GLY A 1 178 ? 21.017 -1.907 7.430 1.00 95.25 178 GLY A N 1
ATOM 1379 C CA . GLY A 1 178 ? 21.833 -2.987 6.867 1.00 95.25 178 GLY A CA 1
ATOM 1380 C C . GLY A 1 178 ? 22.044 -2.849 5.356 1.00 95.25 178 GLY A C 1
ATOM 1381 O O . GLY A 1 178 ? 23.170 -2.971 4.875 1.00 95.25 178 GLY A O 1
ATOM 1382 N N . LEU A 1 179 ? 20.983 -2.526 4.611 1.00 93.56 179 LEU A N 1
ATOM 1383 C CA . LEU A 1 179 ? 21.057 -2.284 3.169 1.00 93.56 179 LEU A CA 1
ATOM 1384 C C . LEU A 1 179 ? 21.904 -1.051 2.848 1.00 93.56 179 LEU A C 1
ATOM 1386 O O . LEU A 1 179 ? 22.727 -1.115 1.944 1.00 93.56 179 LEU A O 1
ATOM 1390 N N . LEU A 1 180 ? 21.778 0.039 3.609 1.00 94.12 180 LEU A N 1
ATOM 1391 C CA . LEU A 1 180 ? 22.612 1.230 3.439 1.00 94.12 180 LEU A CA 1
ATOM 1392 C C . LEU A 1 180 ? 24.093 0.915 3.661 1.00 94.12 180 LEU A C 1
ATOM 1394 O O . LEU A 1 180 ? 24.922 1.294 2.835 1.00 94.12 180 LEU A O 1
ATOM 1398 N N . ALA A 1 181 ? 24.424 0.169 4.719 1.00 93.06 181 ALA A N 1
ATOM 1399 C CA . ALA A 1 181 ? 25.790 -0.288 4.962 1.00 93.06 181 ALA A CA 1
ATOM 1400 C C . ALA A 1 181 ? 26.311 -1.138 3.793 1.00 93.06 181 ALA A C 1
ATOM 1402 O O . ALA A 1 181 ? 27.401 -0.884 3.286 1.00 93.06 181 ALA A O 1
ATOM 1403 N N . TYR A 1 182 ? 25.508 -2.085 3.297 1.00 91.56 182 TYR A N 1
ATOM 1404 C CA . TYR A 1 182 ? 25.859 -2.871 2.116 1.00 91.56 182 TYR A CA 1
ATOM 1405 C C . TYR A 1 182 ? 26.079 -1.991 0.878 1.00 91.56 182 TYR A C 1
ATOM 1407 O O . TYR A 1 182 ? 27.083 -2.161 0.187 1.00 91.56 182 TYR A O 1
ATOM 1415 N N . THR A 1 183 ? 25.197 -1.021 0.606 1.00 89.38 183 THR A N 1
ATOM 1416 C CA . THR A 1 183 ? 25.349 -0.114 -0.545 1.00 89.38 183 THR A CA 1
ATOM 1417 C C . THR A 1 183 ? 26.607 0.747 -0.442 1.00 89.38 183 THR A C 1
ATOM 1419 O O . THR A 1 183 ? 27.311 0.909 -1.435 1.00 89.38 183 THR A O 1
ATOM 1422 N N . ALA A 1 184 ? 26.948 1.223 0.759 1.00 88.06 184 ALA A N 1
ATOM 1423 C CA . ALA A 1 184 ? 28.151 2.013 0.999 1.00 88.06 184 ALA A CA 1
ATOM 1424 C C . ALA A 1 184 ? 29.439 1.197 0.794 1.00 88.06 184 ALA A C 1
ATOM 1426 O O . ALA A 1 184 ? 30.418 1.726 0.278 1.00 88.06 184 ALA A O 1
ATOM 1427 N N . LEU A 1 185 ? 29.433 -0.089 1.166 1.00 90.06 185 LEU A N 1
ATOM 1428 C CA . LEU A 1 185 ? 30.590 -0.982 1.027 1.00 90.06 185 LEU A CA 1
ATOM 1429 C C . LEU A 1 185 ? 30.764 -1.535 -0.393 1.00 90.06 185 LEU A C 1
ATOM 1431 O O . LEU A 1 185 ? 31.887 -1.734 -0.842 1.00 90.06 185 LEU A O 1
ATOM 1435 N N . SER A 1 186 ? 29.662 -1.802 -1.093 1.00 87.50 186 SER A N 1
ATOM 1436 C CA . SER A 1 186 ? 29.672 -2.358 -2.455 1.00 87.50 186 SER A CA 1
ATOM 1437 C C . SER A 1 186 ? 29.824 -1.299 -3.548 1.00 87.50 186 SER A C 1
ATOM 1439 O O . SER A 1 186 ? 30.046 -1.650 -4.705 1.00 87.50 186 SER A O 1
ATOM 1441 N N . GLY A 1 187 ? 29.672 -0.015 -3.208 1.00 77.25 187 GLY A N 1
ATOM 1442 C CA . GLY A 1 187 ? 29.579 1.064 -4.191 1.00 77.25 187 GLY A CA 1
ATOM 1443 C C . GLY A 1 187 ? 28.283 1.019 -5.007 1.00 77.25 187 GLY A C 1
ATOM 1444 O O . GLY A 1 187 ? 28.224 1.599 -6.091 1.00 77.25 187 GLY A O 1
ATOM 1445 N N . ALA A 1 188 ? 27.249 0.321 -4.519 1.00 67.19 188 ALA A N 1
ATOM 1446 C CA . ALA A 1 188 ? 25.950 0.284 -5.177 1.00 67.19 188 ALA A CA 1
ATOM 1447 C C . ALA A 1 188 ? 25.410 1.715 -5.361 1.00 67.19 188 ALA A C 1
ATOM 1449 O O . ALA A 1 188 ? 25.490 2.548 -4.458 1.00 67.19 188 ALA A O 1
ATOM 1450 N N . GLY A 1 189 ? 24.899 1.996 -6.564 1.00 73.25 189 GLY A N 1
ATOM 1451 C CA . GLY A 1 189 ? 24.701 3.352 -7.078 1.00 73.25 189 GLY A CA 1
ATOM 1452 C C . GLY A 1 189 ? 23.925 4.308 -6.163 1.00 73.25 189 GLY A C 1
ATOM 1453 O O . GLY A 1 189 ? 22.974 3.929 -5.476 1.00 73.25 189 GLY A O 1
ATOM 1454 N N . THR A 1 190 ? 24.295 5.591 -6.234 1.00 79.38 190 THR A N 1
ATOM 1455 C CA . THR A 1 190 ? 23.779 6.711 -5.422 1.00 79.38 190 THR A CA 1
ATOM 1456 C C . THR A 1 190 ? 22.250 6.781 -5.375 1.00 79.38 190 THR A C 1
ATOM 1458 O O . THR A 1 190 ? 21.677 7.158 -4.356 1.00 79.38 190 THR A O 1
ATOM 1461 N N . PHE A 1 191 ? 21.576 6.366 -6.451 1.00 80.88 191 PHE A N 1
ATOM 1462 C CA . PHE A 1 191 ? 20.118 6.302 -6.522 1.00 80.88 191 PHE A CA 1
ATOM 1463 C C . PHE A 1 191 ? 19.497 5.385 -5.455 1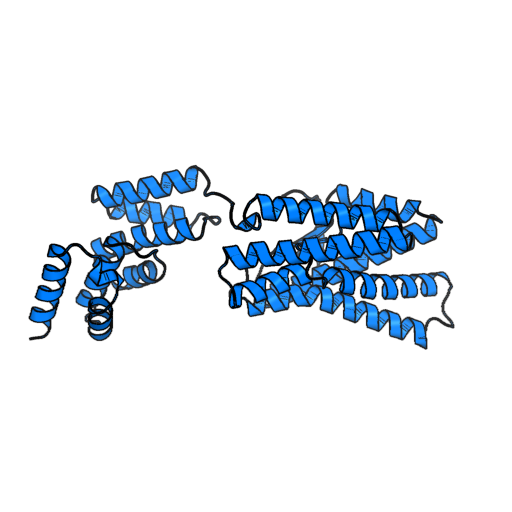.00 80.88 191 PHE A C 1
ATOM 1465 O O . PHE A 1 191 ? 18.589 5.807 -4.739 1.00 80.88 191 PHE A O 1
ATOM 1472 N N . PHE A 1 192 ? 20.005 4.156 -5.302 1.00 83.38 192 PHE A N 1
ATOM 1473 C CA . PHE A 1 192 ? 19.485 3.209 -4.309 1.00 83.38 192 PHE A CA 1
ATOM 1474 C C . PHE A 1 192 ? 19.714 3.713 -2.883 1.00 83.38 192 PHE A C 1
ATOM 1476 O O . PHE A 1 192 ? 18.823 3.594 -2.043 1.00 83.38 192 PHE A O 1
ATOM 1483 N N . ALA A 1 193 ? 20.863 4.339 -2.620 1.00 89.12 193 ALA A N 1
ATOM 1484 C CA . ALA A 1 193 ? 21.141 4.951 -1.325 1.00 89.12 193 ALA A CA 1
ATOM 1485 C C . ALA A 1 193 ? 20.148 6.084 -1.004 1.00 89.12 193 ALA A C 1
ATOM 1487 O O . ALA A 1 193 ? 19.597 6.123 0.095 1.00 89.12 193 ALA A O 1
ATOM 1488 N N . ILE A 1 194 ? 19.855 6.966 -1.969 1.00 89.19 194 ILE A N 1
ATOM 1489 C CA . ILE A 1 194 ? 18.864 8.044 -1.803 1.00 89.19 194 ILE A CA 1
ATOM 1490 C C . ILE A 1 194 ? 17.468 7.469 -1.530 1.00 89.19 194 ILE A C 1
ATOM 1492 O O . ILE A 1 194 ? 16.786 7.934 -0.615 1.00 89.19 194 ILE A O 1
ATOM 1496 N N . LEU A 1 195 ? 17.051 6.443 -2.277 1.00 88.94 195 LEU A N 1
ATOM 1497 C CA . LEU A 1 195 ? 15.762 5.778 -2.072 1.00 88.94 195 LEU A CA 1
ATOM 1498 C C . LEU A 1 195 ? 15.657 5.174 -0.662 1.00 88.94 195 LEU A C 1
ATOM 1500 O O . LEU A 1 195 ? 14.667 5.397 0.035 1.00 88.94 195 LEU A O 1
ATOM 1504 N N . LEU A 1 196 ? 16.690 4.455 -0.215 1.00 93.25 196 LEU A N 1
ATOM 1505 C CA . LEU A 1 196 ? 16.745 3.862 1.123 1.00 93.25 196 LEU A CA 1
ATOM 1506 C C . LEU A 1 196 ? 16.726 4.925 2.226 1.00 93.25 196 LEU A C 1
ATOM 1508 O O . LEU A 1 196 ? 16.019 4.757 3.218 1.00 93.25 196 LEU A O 1
ATOM 1512 N N . LEU A 1 197 ? 17.443 6.038 2.050 1.00 94.00 197 LEU A N 1
ATOM 1513 C CA . LEU A 1 197 ? 17.406 7.166 2.984 1.00 94.00 197 LEU A CA 1
ATOM 1514 C C . LEU A 1 197 ? 16.008 7.785 3.064 1.00 94.00 197 LEU A C 1
ATOM 1516 O O . LEU A 1 197 ? 15.534 8.072 4.164 1.00 94.00 197 LEU A O 1
ATOM 1520 N N . LEU A 1 198 ? 15.322 7.949 1.930 1.00 92.44 198 LEU A N 1
ATOM 1521 C CA . LEU A 1 198 ? 13.954 8.461 1.900 1.00 92.44 198 LEU A CA 1
ATOM 1522 C C . LEU A 1 198 ? 12.983 7.514 2.621 1.00 92.44 198 LEU A C 1
ATOM 1524 O O . LEU A 1 198 ? 12.195 7.965 3.453 1.00 92.44 198 LEU A O 1
ATOM 1528 N N . LEU A 1 199 ? 13.055 6.209 2.347 1.00 93.38 199 LEU A N 1
ATOM 1529 C CA . LEU A 1 199 ? 12.246 5.196 3.033 1.00 93.38 199 LEU A CA 1
ATOM 1530 C C . LEU A 1 199 ? 12.563 5.149 4.534 1.00 93.38 199 LEU A C 1
ATOM 1532 O O . LEU A 1 199 ? 11.655 5.038 5.361 1.00 93.38 199 LEU A O 1
ATOM 1536 N N . GLY A 1 200 ? 13.835 5.293 4.907 1.00 95.38 200 GLY A N 1
ATOM 1537 C CA . GLY A 1 200 ? 14.275 5.340 6.300 1.00 95.38 200 GLY A CA 1
ATOM 1538 C C . GLY A 1 200 ? 13.712 6.561 7.016 1.00 95.38 200 GLY A C 1
ATOM 1539 O O . GLY A 1 200 ? 13.140 6.450 8.099 1.00 95.38 200 GLY A O 1
ATOM 1540 N N . TRP A 1 201 ? 13.777 7.722 6.368 1.00 92.62 201 TRP A N 1
ATOM 1541 C CA . TRP A 1 201 ? 13.187 8.959 6.862 1.00 92.62 201 TRP A CA 1
ATOM 1542 C C . TRP A 1 201 ? 11.669 8.843 7.050 1.00 92.62 201 TRP A C 1
ATOM 1544 O O . TRP A 1 201 ? 11.150 9.259 8.088 1.00 92.62 201 TRP A O 1
ATOM 1554 N N . GLN A 1 202 ? 10.952 8.230 6.103 1.00 91.00 202 GLN A N 1
ATOM 1555 C CA . GLN A 1 202 ? 9.508 7.990 6.213 1.00 91.00 202 GLN A CA 1
ATOM 1556 C C . GLN A 1 202 ? 9.158 7.064 7.387 1.00 91.00 202 GLN A C 1
ATOM 1558 O O . GLN A 1 202 ? 8.262 7.382 8.170 1.00 91.00 202 GLN A O 1
ATOM 1563 N N . ASN A 1 203 ? 9.886 5.957 7.563 1.00 92.75 203 ASN A N 1
ATOM 1564 C CA . ASN A 1 203 ? 9.665 5.035 8.684 1.00 92.75 203 ASN A CA 1
ATOM 1565 C C . ASN A 1 203 ? 9.995 5.677 10.032 1.00 92.75 203 ASN A C 1
ATOM 1567 O O . ASN A 1 203 ? 9.249 5.509 10.996 1.00 92.75 203 ASN A O 1
ATOM 1571 N N . LEU A 1 204 ? 11.071 6.461 10.105 1.00 92.38 204 LEU A N 1
ATOM 1572 C CA . LEU A 1 204 ? 11.445 7.178 11.320 1.00 92.38 204 LEU A CA 1
ATOM 1573 C C . LEU A 1 204 ? 10.381 8.210 11.709 1.00 92.38 204 LEU A C 1
ATOM 1575 O O . LEU A 1 204 ? 10.017 8.312 12.883 1.00 92.38 204 LEU A O 1
ATOM 1579 N N . GLN A 1 205 ? 9.851 8.951 10.734 1.00 89.25 205 GLN A N 1
ATOM 1580 C CA . GLN A 1 205 ? 8.727 9.856 10.961 1.00 89.25 205 GLN A CA 1
ATOM 1581 C C . GLN A 1 205 ? 7.483 9.104 11.437 1.00 89.25 205 GLN A C 1
ATOM 1583 O O . GLN A 1 205 ? 6.869 9.523 12.416 1.00 89.25 205 GLN A O 1
ATOM 1588 N N . ALA A 1 206 ? 7.139 7.979 10.807 1.00 83.44 206 ALA A N 1
ATOM 1589 C CA . ALA A 1 206 ? 5.985 7.172 11.196 1.00 83.44 206 ALA A CA 1
ATOM 1590 C C . ALA A 1 206 ? 6.118 6.612 12.627 1.00 83.44 206 ALA A C 1
ATOM 1592 O O . ALA A 1 206 ? 5.160 6.651 13.401 1.00 83.44 206 ALA A O 1
ATOM 1593 N N . MET A 1 207 ? 7.322 6.192 13.035 1.00 84.06 207 MET A N 1
ATOM 1594 C CA . MET A 1 207 ? 7.604 5.791 14.420 1.00 84.06 207 MET A CA 1
ATOM 1595 C C . MET A 1 207 ? 7.442 6.940 15.408 1.00 84.06 207 MET A C 1
ATOM 1597 O O . MET A 1 207 ? 6.799 6.768 16.443 1.00 84.06 207 MET A O 1
ATOM 1601 N N . ARG A 1 208 ? 8.011 8.111 15.095 1.00 80.12 208 ARG A N 1
ATOM 1602 C CA . ARG A 1 208 ? 7.922 9.310 15.944 1.00 80.12 208 ARG A CA 1
ATOM 1603 C C . ARG A 1 208 ? 6.488 9.832 16.051 1.00 80.12 208 ARG A C 1
ATOM 1605 O O . ARG A 1 208 ? 6.100 10.330 17.102 1.00 80.12 208 ARG A O 1
ATOM 1612 N N . ALA A 1 209 ? 5.693 9.669 14.996 1.00 68.00 209 ALA A N 1
ATOM 1613 C CA . ALA A 1 209 ? 4.281 10.034 14.964 1.00 68.00 209 ALA A CA 1
ATOM 1614 C C . ALA A 1 209 ? 3.366 9.058 15.735 1.00 68.00 209 ALA A C 1
ATOM 1616 O O . ALA A 1 209 ? 2.204 9.392 15.975 1.00 68.00 209 ALA A O 1
ATOM 1617 N N . GLY A 1 210 ? 3.879 7.896 16.170 1.00 58.97 210 GLY A N 1
ATOM 1618 C CA . GLY A 1 210 ? 3.137 6.900 16.949 1.00 58.97 210 GLY A CA 1
ATOM 1619 C C . GLY A 1 210 ? 2.409 5.825 16.129 1.00 58.97 210 GLY A C 1
ATOM 1620 O O . GLY A 1 210 ? 1.495 5.200 16.665 1.00 58.97 210 GLY A O 1
ATOM 1621 N N . GLY A 1 211 ? 2.808 5.588 14.875 1.00 53.47 211 GLY A N 1
ATOM 1622 C CA . GLY A 1 211 ? 2.171 4.644 13.945 1.00 53.47 211 GLY A CA 1
ATOM 1623 C C . GLY A 1 211 ? 1.574 5.339 12.718 1.00 53.47 211 GLY A C 1
ATOM 1624 O O . GLY A 1 211 ? 1.443 6.563 12.684 1.00 53.47 211 GLY A O 1
ATOM 1625 N N . THR A 1 212 ? 1.259 4.552 11.688 1.00 46.81 212 THR A N 1
ATOM 1626 C CA . THR A 1 212 ? 0.900 5.029 10.339 1.00 46.81 212 THR A CA 1
ATOM 1627 C C . THR A 1 212 ? -0.157 6.158 10.289 1.00 46.81 212 THR A C 1
ATOM 1629 O O . THR A 1 212 ? -1.124 6.145 11.057 1.00 46.81 212 THR A O 1
ATOM 1632 N N . PRO A 1 213 ? -0.064 7.100 9.318 1.00 40.62 213 PRO A N 1
ATOM 1633 C CA . PRO A 1 213 ? -0.960 8.264 9.199 1.00 40.62 213 PRO A CA 1
ATOM 1634 C C . PRO A 1 213 ? -2.462 7.946 9.088 1.00 40.62 213 PRO A C 1
ATOM 1636 O O . PRO A 1 213 ? -3.291 8.820 9.335 1.00 40.62 213 PRO A O 1
ATOM 1639 N N . MET A 1 214 ? -2.849 6.708 8.757 1.00 43.31 214 MET A N 1
ATOM 1640 C CA . MET A 1 214 ? -4.262 6.304 8.718 1.00 43.31 214 MET A CA 1
ATOM 1641 C C . MET A 1 214 ? -4.925 6.264 10.101 1.00 43.31 214 MET A C 1
ATOM 1643 O O . MET A 1 214 ? -6.139 6.423 10.184 1.00 43.31 214 MET A O 1
ATOM 1647 N N . ALA A 1 215 ? -4.161 6.116 11.189 1.00 39.75 215 ALA A N 1
ATOM 1648 C CA . ALA A 1 215 ? -4.697 6.193 12.551 1.00 39.75 215 ALA A CA 1
ATOM 1649 C C . ALA A 1 215 ? -4.972 7.642 13.013 1.00 39.75 215 ALA A C 1
ATOM 1651 O O . ALA A 1 215 ? -5.562 7.854 14.072 1.00 39.75 215 ALA A O 1
ATOM 1652 N N . ARG A 1 216 ? -4.566 8.647 12.222 1.00 40.72 216 ARG A N 1
ATOM 1653 C CA . ARG A 1 216 ? -4.767 10.077 12.490 1.00 40.72 216 ARG A CA 1
ATOM 1654 C C . ARG A 1 216 ? -5.199 10.838 11.230 1.00 40.72 216 ARG A C 1
ATOM 1656 O O . ARG A 1 216 ? -4.609 11.851 10.872 1.00 40.72 216 ARG A O 1
ATOM 1663 N N . ARG A 1 217 ? -6.324 10.466 10.620 1.00 43.88 217 ARG A N 1
ATOM 1664 C CA . ARG A 1 217 ? -7.268 11.543 10.284 1.00 43.88 217 ARG A CA 1
ATOM 1665 C C . ARG A 1 217 ? -8.076 11.772 11.547 1.00 43.88 217 ARG A C 1
ATOM 1667 O O . ARG A 1 217 ? -9.021 11.041 11.818 1.00 43.88 217 ARG A O 1
ATOM 1674 N N . GLY A 1 218 ? -7.603 12.700 12.381 1.00 48.19 218 GLY A N 1
ATOM 1675 C CA . GLY A 1 218 ? -8.418 13.203 13.478 1.00 48.19 218 GLY A CA 1
ATOM 1676 C C . GLY A 1 218 ? -9.767 13.618 12.905 1.00 48.19 218 GLY A C 1
ATOM 1677 O O . GLY A 1 218 ? -9.809 14.180 11.809 1.00 48.19 218 GLY A O 1
ATOM 1678 N N . ASP A 1 219 ? -10.842 13.265 13.603 1.00 55.56 219 ASP A N 1
ATOM 1679 C CA . ASP A 1 219 ? -12.190 13.640 13.189 1.00 55.56 219 ASP A CA 1
ATOM 1680 C C . ASP A 1 219 ? -12.211 15.134 12.867 1.00 55.56 219 ASP A C 1
ATOM 1682 O O . ASP A 1 219 ? -11.711 15.935 13.664 1.00 55.56 219 ASP A O 1
ATOM 1686 N N . SER A 1 220 ? -12.720 15.484 11.679 1.00 66.19 220 SER A N 1
ATOM 1687 C CA . SER A 1 220 ? -12.905 16.880 11.276 1.00 66.19 220 SER A CA 1
ATOM 1688 C C . SER A 1 220 ? -13.624 17.627 12.400 1.00 66.19 220 SER A C 1
ATOM 1690 O O . SER A 1 220 ? -14.467 17.037 13.080 1.00 66.19 220 SER A O 1
ATOM 1692 N N . ASP A 1 221 ? -13.328 18.911 12.593 1.00 76.19 221 ASP A N 1
ATOM 1693 C CA . ASP A 1 221 ? -13.994 19.712 13.628 1.00 76.19 221 ASP A CA 1
ATOM 1694 C C . ASP A 1 221 ? -15.526 19.639 13.507 1.00 76.19 221 ASP A C 1
ATOM 1696 O O . ASP A 1 221 ? -16.216 19.612 14.521 1.00 76.19 221 ASP A O 1
ATOM 1700 N N . VAL A 1 222 ? -16.039 19.453 12.284 1.00 79.62 222 VAL A N 1
ATOM 1701 C CA . VAL A 1 222 ? -17.457 19.194 11.985 1.00 79.62 222 VAL A CA 1
ATOM 1702 C C . VAL A 1 222 ? -17.954 17.864 12.567 1.00 79.62 222 VAL A C 1
ATOM 1704 O O . VAL A 1 222 ? -19.034 17.790 13.143 1.00 79.62 222 VAL A O 1
ATOM 1707 N N . VAL A 1 223 ? -17.177 16.786 12.446 1.00 84.06 223 VAL A N 1
ATOM 1708 C CA . VAL A 1 223 ? -17.537 15.473 13.013 1.00 84.06 223 VAL A CA 1
ATOM 1709 C C . VAL A 1 223 ? -17.537 15.544 14.540 1.00 84.06 223 VAL A C 1
ATOM 1711 O O . VAL A 1 223 ? -18.447 15.026 15.184 1.00 84.06 223 VAL A O 1
ATOM 1714 N N . ARG A 1 224 ? -16.552 16.228 15.134 1.00 84.81 224 ARG A N 1
ATOM 1715 C CA . ARG A 1 224 ? -16.499 16.428 16.590 1.00 84.81 224 ARG A CA 1
ATOM 1716 C C . ARG A 1 224 ? -17.661 17.280 17.085 1.00 84.81 224 ARG A C 1
ATOM 1718 O O . ARG A 1 224 ? -18.267 16.934 18.098 1.00 84.81 224 ARG A O 1
ATOM 1725 N N . SER A 1 225 ? -17.991 18.360 16.375 1.00 87.31 225 SER A N 1
ATOM 1726 C CA . SER A 1 225 ? -19.106 19.229 16.742 1.00 87.31 225 SER A CA 1
ATOM 1727 C C . SER A 1 225 ? -20.432 18.479 16.667 1.00 87.31 225 SER A C 1
ATOM 1729 O O . SER A 1 225 ? -21.170 18.491 17.649 1.00 87.31 225 SER A O 1
ATOM 1731 N N . LEU A 1 226 ? -20.692 17.744 15.583 1.00 89.81 226 LEU A N 1
ATOM 1732 C CA . LEU A 1 226 ? -21.910 16.945 15.433 1.00 89.81 226 LEU A CA 1
ATOM 1733 C C . LEU A 1 226 ? -22.008 15.846 16.493 1.00 89.81 226 LEU A C 1
ATOM 1735 O O . LEU A 1 226 ? -23.076 15.641 17.061 1.00 89.81 226 LEU A O 1
ATOM 1739 N N . LEU A 1 227 ? -20.906 15.155 16.811 1.00 91.62 227 LEU A N 1
ATOM 1740 C CA . LEU A 1 227 ? -20.917 14.136 17.865 1.00 91.62 227 LEU A CA 1
ATOM 1741 C C . LEU A 1 227 ? -21.253 14.751 19.227 1.00 91.62 227 LEU A C 1
ATOM 1743 O O . LEU A 1 227 ? -22.083 14.212 19.958 1.00 91.62 227 LEU A O 1
ATOM 1747 N N . SER A 1 228 ? -20.654 15.904 19.544 1.00 92.44 228 SER A N 1
ATOM 1748 C CA . SER A 1 228 ? -20.953 16.641 20.776 1.00 92.44 228 SER A CA 1
ATOM 1749 C C . SER A 1 228 ? -22.406 17.123 20.834 1.00 92.44 228 SER A C 1
ATOM 1751 O O . SER A 1 228 ? -22.997 17.214 21.907 1.00 92.44 228 SER A O 1
ATOM 1753 N N . GLU A 1 229 ? -22.999 17.447 19.686 1.00 92.69 229 GLU A N 1
ATOM 1754 C CA . GLU A 1 229 ? -24.391 17.873 19.574 1.00 92.69 229 GLU A CA 1
ATOM 1755 C C . GLU A 1 229 ? -25.343 16.690 19.761 1.00 92.69 229 GLU A C 1
ATOM 1757 O O . GLU A 1 229 ? -26.287 16.791 20.539 1.00 92.69 229 GLU A O 1
ATOM 1762 N N . ALA A 1 230 ? -25.037 15.536 19.159 1.00 93.50 230 ALA A N 1
ATOM 1763 C CA . ALA A 1 230 ? -25.794 14.302 19.353 1.00 93.50 230 ALA A CA 1
ATOM 1764 C C . ALA A 1 230 ? -25.776 13.844 20.824 1.00 93.50 230 ALA A C 1
ATOM 1766 O O . ALA A 1 230 ? -26.812 13.473 21.374 1.00 93.50 230 ALA A O 1
ATOM 1767 N N . GLN A 1 231 ? -24.614 13.917 21.484 1.00 94.31 231 GLN A N 1
ATOM 1768 C CA . GLN A 1 231 ? -24.477 13.612 22.913 1.00 94.31 231 GLN A CA 1
ATOM 1769 C C . GLN A 1 231 ? -25.282 14.581 23.784 1.00 94.31 231 GLN A C 1
ATOM 1771 O O . GLN A 1 231 ? -25.973 14.147 24.705 1.00 94.31 231 GLN A O 1
ATOM 1776 N N . ARG A 1 232 ? -25.236 15.884 23.474 1.00 93.62 232 ARG A N 1
ATOM 1777 C CA . ARG A 1 232 ? -26.027 16.896 24.184 1.00 93.62 232 ARG A CA 1
ATOM 1778 C C . ARG A 1 232 ? -27.523 16.648 24.030 1.00 93.62 232 ARG A C 1
ATOM 1780 O O . ARG A 1 232 ? -28.203 16.602 25.050 1.00 93.62 232 ARG A O 1
ATOM 1787 N N . ALA A 1 233 ? -27.999 16.401 22.811 1.00 92.50 233 ALA A N 1
ATOM 1788 C CA . ALA A 1 233 ? -29.400 16.079 22.543 1.00 92.50 233 ALA A CA 1
ATOM 1789 C C . ALA A 1 233 ? -29.862 14.847 23.341 1.00 92.50 233 ALA A C 1
ATOM 1791 O O . ALA A 1 233 ? -30.904 14.875 23.994 1.00 92.50 233 ALA A O 1
ATOM 1792 N N . LEU A 1 234 ? -29.041 13.790 23.386 1.00 93.00 234 LEU A N 1
ATOM 1793 C CA . LEU A 1 234 ? -29.352 12.596 24.174 1.00 93.00 234 LEU A CA 1
ATOM 1794 C C . LEU A 1 234 ? -29.418 12.889 25.683 1.00 93.00 234 LEU A C 1
ATOM 1796 O O . LEU A 1 234 ? -30.309 12.386 26.374 1.00 93.00 234 LEU A O 1
ATOM 1800 N N . SER A 1 235 ? -28.491 13.703 26.195 1.00 91.06 235 SER A N 1
ATOM 1801 C CA . SER A 1 235 ? -28.445 14.083 27.613 1.00 91.06 235 SER A CA 1
ATOM 1802 C C . SER A 1 235 ? -29.590 15.011 28.028 1.00 91.06 235 SER A C 1
ATOM 1804 O O . SER A 1 235 ? -30.061 14.926 29.157 1.00 91.06 235 SER A O 1
ATOM 1806 N N . SER A 1 236 ? -30.086 15.848 27.112 1.00 91.75 236 SER A N 1
ATOM 1807 C CA . SER A 1 236 ? -31.224 16.741 27.345 1.00 91.75 236 SER A CA 1
ATOM 1808 C C . SER A 1 236 ? -32.581 16.062 27.137 1.00 91.75 236 SER A C 1
ATOM 1810 O O . SER A 1 236 ? -33.609 16.719 27.263 1.00 91.75 236 SER A O 1
ATOM 1812 N N . GLY A 1 237 ? -32.600 14.771 26.789 1.00 89.88 237 GLY A N 1
ATOM 1813 C CA . GLY A 1 237 ? -33.825 14.011 26.532 1.00 89.88 237 GLY A CA 1
ATOM 1814 C C . GLY A 1 237 ? -34.421 14.188 25.129 1.00 89.88 237 GLY A C 1
ATOM 1815 O O . GLY A 1 237 ? -35.465 13.604 24.852 1.00 89.88 237 GLY A O 1
ATOM 1816 N N . ASP A 1 238 ? -33.763 14.921 24.224 1.00 93.81 238 ASP A N 1
ATOM 1817 C CA . ASP A 1 238 ? -34.166 15.043 22.815 1.00 93.81 238 ASP A CA 1
ATOM 1818 C C . ASP A 1 238 ? -33.679 13.820 22.020 1.00 93.81 238 ASP A C 1
ATOM 1820 O O . ASP A 1 238 ? -32.677 13.841 21.296 1.00 93.81 238 ASP A O 1
ATOM 1824 N N . THR A 1 239 ? -34.381 12.702 22.201 1.00 93.12 239 THR A N 1
ATOM 1825 C CA . THR A 1 239 ? -34.047 11.414 21.577 1.00 93.12 239 THR A CA 1
ATOM 1826 C C . THR A 1 239 ? -34.161 11.465 20.055 1.00 93.12 239 THR A C 1
ATOM 1828 O O . THR A 1 239 ? -33.291 10.942 19.358 1.00 93.12 239 THR A O 1
ATOM 1831 N N . ALA A 1 240 ? -35.177 12.148 19.523 1.00 90.56 240 ALA A N 1
ATOM 1832 C CA . ALA A 1 240 ? -35.363 12.321 18.085 1.00 90.56 240 ALA A CA 1
ATOM 1833 C C . ALA A 1 240 ? -34.231 13.156 17.458 1.00 90.56 240 ALA A C 1
ATOM 1835 O O . ALA A 1 240 ? -33.701 12.793 16.400 1.00 90.56 240 ALA A O 1
ATOM 1836 N N . GLY A 1 241 ? -33.810 14.237 18.122 1.00 90.50 241 GLY A N 1
ATOM 1837 C CA . GLY A 1 241 ? -32.651 15.033 17.722 1.00 90.50 241 GLY A CA 1
ATOM 1838 C C . GLY A 1 241 ? -31.359 14.218 17.721 1.00 90.50 241 GLY A C 1
ATOM 1839 O O . GLY A 1 241 ? -30.627 14.233 16.728 1.00 90.50 241 GLY A O 1
ATOM 1840 N N . ALA A 1 242 ? -31.115 13.437 18.778 1.00 93.38 242 ALA A N 1
ATOM 1841 C C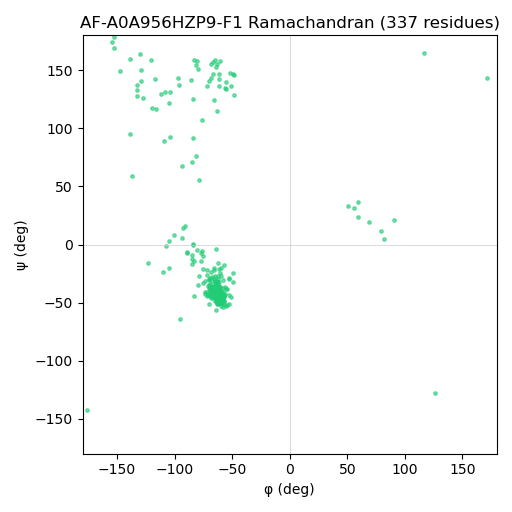A . ALA A 1 242 ? -29.936 12.578 18.890 1.00 93.38 242 ALA A CA 1
ATOM 1842 C C . ALA A 1 242 ? -29.848 11.540 17.756 1.00 93.38 242 ALA A C 1
ATOM 1844 O O . ALA A 1 242 ? -28.776 11.361 17.167 1.00 93.38 242 ALA A O 1
ATOM 1845 N N . VAL A 1 243 ? -30.968 10.901 17.397 1.00 92.81 243 VAL A N 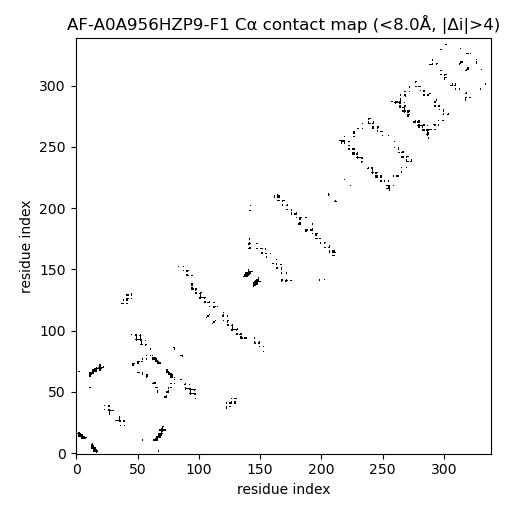1
ATOM 1846 C CA . VAL A 1 243 ? -31.048 9.958 16.266 1.00 92.81 243 VAL A CA 1
ATOM 1847 C C . VAL A 1 243 ? -30.748 10.667 14.947 1.00 92.81 243 VAL A C 1
ATOM 1849 O O . VAL A 1 243 ? -29.873 10.230 14.195 1.00 92.81 243 VAL A O 1
ATOM 1852 N N . ARG A 1 244 ? -31.406 11.803 14.676 1.00 92.38 244 ARG A N 1
ATOM 1853 C CA . ARG A 1 244 ? -31.223 12.570 13.433 1.00 92.38 244 ARG A CA 1
ATOM 1854 C C . ARG A 1 244 ? -29.764 12.972 13.215 1.00 92.38 244 ARG A C 1
ATOM 1856 O O . ARG A 1 244 ? -29.224 12.741 12.133 1.00 92.38 244 ARG A O 1
ATOM 1863 N N . ILE A 1 245 ? -29.119 13.535 14.237 1.00 91.69 245 ILE A N 1
ATOM 1864 C CA . ILE A 1 245 ? -27.717 13.976 14.160 1.00 91.69 245 ILE A CA 1
ATOM 1865 C C . ILE A 1 245 ? -26.783 12.767 14.012 1.00 91.69 245 ILE A C 1
ATOM 1867 O O . ILE A 1 245 ? -25.840 12.796 13.223 1.00 91.69 245 ILE A O 1
ATOM 1871 N N . SER A 1 246 ? -27.073 11.657 14.695 1.00 90.69 246 SER A N 1
ATOM 1872 C CA . SER A 1 246 ? -26.287 10.424 14.562 1.00 90.69 246 SER A CA 1
ATOM 1873 C C . SER A 1 246 ? -26.383 9.804 13.160 1.00 90.69 246 SER A C 1
ATOM 1875 O O . SER A 1 246 ? -25.387 9.294 12.647 1.00 90.69 246 SER A O 1
ATOM 1877 N N . HIS A 1 247 ? -27.531 9.895 12.480 1.00 88.94 247 HIS A N 1
ATOM 1878 C CA . HIS A 1 247 ? -27.644 9.496 11.071 1.00 88.94 247 HIS A CA 1
ATOM 1879 C C . HIS A 1 247 ? -26.879 10.430 10.125 1.00 88.94 247 HIS A C 1
ATOM 1881 O O . HIS A 1 247 ? -26.270 9.950 9.167 1.00 88.94 247 HIS A O 1
ATOM 1887 N N . GLN A 1 248 ? -26.850 11.737 10.404 1.00 87.88 248 GLN A N 1
ATOM 1888 C CA . GLN A 1 248 ? -26.000 12.678 9.664 1.00 87.88 248 GLN A CA 1
ATOM 1889 C C . GLN A 1 248 ? -24.516 12.324 9.831 1.00 87.88 248 GLN A C 1
ATOM 1891 O O . GLN A 1 248 ? -23.797 12.230 8.838 1.00 87.88 248 GLN A O 1
ATOM 1896 N N . LEU A 1 249 ? -24.071 12.015 11.052 1.00 85.12 249 LEU A N 1
ATOM 1897 C CA . LEU A 1 249 ? -22.717 11.517 11.330 1.00 85.12 249 LEU A CA 1
ATOM 1898 C C . LEU A 1 249 ? -22.403 10.219 10.582 1.00 85.12 249 LEU A C 1
ATOM 1900 O O . LEU A 1 249 ? -21.333 10.095 9.996 1.00 85.12 249 LEU A O 1
ATOM 1904 N N . LYS A 1 250 ? -23.348 9.276 10.528 1.00 81.31 250 LYS A N 1
ATOM 1905 C CA . LYS A 1 250 ? -23.191 8.007 9.799 1.00 81.31 250 LYS A CA 1
ATOM 1906 C C . LYS A 1 250 ? -22.943 8.211 8.299 1.00 81.31 250 LYS A C 1
ATOM 1908 O O . LYS A 1 250 ? -22.307 7.365 7.676 1.00 81.31 250 LYS A O 1
ATOM 1913 N N . SER A 1 251 ? -23.426 9.315 7.721 1.00 75.81 251 SER A N 1
ATOM 1914 C CA . SER A 1 251 ? -23.177 9.674 6.317 1.00 75.81 251 SER A CA 1
ATOM 1915 C C . SER A 1 251 ? -21.774 10.250 6.064 1.00 75.81 251 SER A C 1
ATOM 1917 O O . SER A 1 251 ? -21.322 10.298 4.918 1.00 75.81 251 SER A O 1
ATOM 1919 N N . ALA A 1 252 ? -21.045 10.643 7.116 1.00 73.12 252 ALA A N 1
ATOM 1920 C CA . ALA A 1 252 ? -19.671 11.108 7.002 1.00 73.12 252 ALA A CA 1
ATOM 1921 C C . ALA A 1 252 ? -18.722 9.914 6.785 1.00 73.12 252 ALA A C 1
ATOM 1923 O O . ALA A 1 252 ? -18.427 9.143 7.694 1.00 73.12 252 ALA A O 1
ATOM 1924 N N . ASN A 1 253 ? -18.203 9.777 5.562 1.00 54.72 253 ASN A N 1
ATOM 1925 C CA . ASN A 1 253 ? -17.364 8.650 5.119 1.00 54.72 253 ASN A CA 1
ATOM 1926 C C . ASN A 1 253 ? -16.003 8.502 5.838 1.00 54.72 253 ASN A C 1
ATOM 1928 O O . ASN A 1 253 ? -15.258 7.568 5.543 1.00 54.72 253 ASN A O 1
ATOM 1932 N N . VAL A 1 254 ? -15.628 9.422 6.733 1.00 66.19 254 VAL A N 1
ATOM 1933 C CA . VAL A 1 254 ? -14.309 9.442 7.382 1.00 66.19 254 VAL A CA 1
ATOM 1934 C C . VAL A 1 254 ? -14.463 9.799 8.860 1.00 66.19 254 VAL A C 1
ATOM 1936 O O . VAL A 1 254 ? -14.498 10.972 9.219 1.00 66.19 254 VAL A O 1
ATOM 1939 N N . MET A 1 255 ? -14.529 8.777 9.712 1.00 74.69 255 MET A N 1
ATOM 1940 C CA . MET A 1 255 ? -14.489 8.915 11.170 1.00 74.69 255 MET A CA 1
ATOM 1941 C C . MET A 1 255 ? -13.433 7.980 11.752 1.00 74.69 255 MET A C 1
ATOM 1943 O O . MET A 1 255 ? -13.169 6.900 11.214 1.00 74.69 255 MET A O 1
ATOM 1947 N N . SER A 1 256 ? -12.846 8.368 12.878 1.00 77.06 256 SER A N 1
ATOM 1948 C CA . SER A 1 256 ? -11.989 7.470 13.644 1.00 77.06 256 SER A CA 1
ATOM 1949 C C . SER A 1 256 ? -12.798 6.270 14.179 1.00 77.06 256 SER A C 1
ATOM 1951 O O . SER A 1 256 ? -14.008 6.391 14.419 1.00 77.06 256 SER A O 1
ATOM 1953 N N . PRO A 1 257 ? -12.172 5.098 14.411 1.00 74.75 257 PRO A N 1
ATOM 1954 C CA . PRO A 1 257 ? -12.868 3.951 15.004 1.00 74.75 257 PRO A CA 1
ATOM 1955 C C . PRO A 1 257 ? -13.507 4.281 16.361 1.00 74.75 257 PRO A C 1
ATOM 1957 O O . PRO A 1 257 ? -14.617 3.838 16.649 1.00 74.75 257 PRO A O 1
ATOM 1960 N N . GLY A 1 258 ? -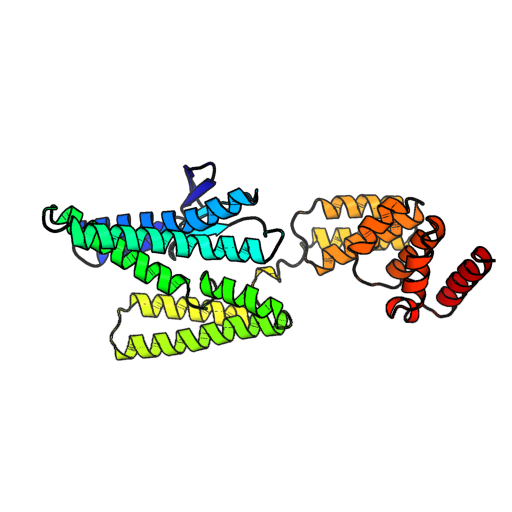12.840 5.120 17.164 1.00 82.69 258 GLY A N 1
ATOM 1961 C CA . GLY A 1 258 ? -13.362 5.593 18.446 1.00 82.69 258 GLY A CA 1
ATOM 1962 C C . GLY A 1 258 ? -14.641 6.413 18.285 1.00 82.69 258 GLY A C 1
ATOM 1963 O O . GLY A 1 258 ? -15.637 6.117 18.941 1.00 82.69 258 GLY A O 1
ATOM 1964 N N . THR A 1 259 ? -14.642 7.383 17.371 1.00 86.62 259 THR A N 1
ATOM 1965 C CA . THR A 1 259 ? -15.802 8.242 17.085 1.00 86.62 259 THR A CA 1
ATOM 1966 C C . THR A 1 259 ? -16.955 7.474 16.462 1.00 86.62 259 THR A C 1
ATOM 1968 O O . THR A 1 259 ? -18.104 7.670 16.848 1.00 86.62 259 THR A O 1
ATOM 1971 N N . THR A 1 260 ? -16.655 6.508 15.594 1.00 88.12 260 THR A N 1
ATOM 1972 C CA . THR A 1 260 ? -17.660 5.593 15.039 1.00 88.12 260 THR A CA 1
ATOM 1973 C C . THR A 1 260 ? -18.374 4.820 16.153 1.00 88.12 260 THR A C 1
ATOM 1975 O O . THR A 1 260 ? -19.603 4.771 16.184 1.00 88.12 260 THR A O 1
ATOM 1978 N N . GLY A 1 261 ? -17.624 4.266 17.112 1.00 88.50 261 GLY A N 1
ATOM 1979 C CA . GLY A 1 261 ? -18.204 3.554 18.252 1.00 88.50 261 GLY A CA 1
ATOM 1980 C C . GLY A 1 261 ? -18.985 4.458 19.217 1.00 88.50 261 GLY A C 1
ATOM 1981 O O . GLY A 1 261 ? -19.971 4.010 19.799 1.00 88.50 261 GLY A O 1
ATOM 1982 N N . GLN A 1 262 ? -18.597 5.729 19.378 1.00 91.44 262 GLN A N 1
ATOM 1983 C CA . GLN A 1 262 ? -19.356 6.704 20.179 1.00 91.44 262 GLN A CA 1
ATOM 1984 C C . GLN A 1 262 ? -20.657 7.130 19.489 1.00 91.44 262 GLN A C 1
ATOM 1986 O O . GLN A 1 262 ? -21.692 7.212 20.141 1.00 91.44 262 GLN A O 1
ATOM 1991 N N . MET A 1 263 ? -20.633 7.346 18.173 1.00 93.56 263 MET A N 1
ATOM 1992 C CA . MET A 1 263 ? -21.836 7.630 17.390 1.00 93.56 263 MET A CA 1
ATOM 1993 C C . MET A 1 263 ? -22.838 6.469 17.484 1.00 93.56 263 MET A C 1
ATOM 1995 O O . MET A 1 263 ? -24.018 6.706 17.731 1.00 93.56 263 MET A O 1
ATOM 1999 N N . PHE A 1 264 ? -22.385 5.214 17.354 1.00 94.31 264 PHE A N 1
ATOM 2000 C CA . PHE A 1 264 ? -23.265 4.051 17.535 1.00 94.31 264 PHE A CA 1
ATOM 2001 C C . PHE A 1 264 ? -23.795 3.913 18.965 1.00 94.31 264 PHE A C 1
ATOM 2003 O O . PHE A 1 264 ? -24.925 3.463 19.130 1.00 94.31 264 PHE A O 1
ATOM 2010 N N . ALA A 1 265 ? -23.030 4.327 19.981 1.00 94.62 265 ALA A N 1
ATOM 2011 C CA . ALA A 1 265 ? -23.514 4.375 21.359 1.00 94.62 265 ALA A CA 1
ATOM 2012 C C . ALA A 1 265 ? -24.689 5.353 21.503 1.00 94.62 265 ALA A C 1
ATOM 2014 O O . ALA A 1 265 ? -25.746 4.963 21.991 1.00 94.62 265 ALA A O 1
ATOM 2015 N N . VAL A 1 266 ? -24.536 6.590 21.015 1.00 95.12 266 VAL A N 1
ATOM 2016 C CA . VAL A 1 266 ? -25.603 7.606 21.066 1.00 95.12 266 VAL A CA 1
ATOM 2017 C C . VAL A 1 266 ? -26.834 7.140 20.295 1.00 95.12 266 VAL A C 1
ATOM 2019 O O . VAL A 1 266 ? -27.939 7.185 20.829 1.00 95.12 266 VAL A O 1
ATOM 2022 N N . LEU A 1 267 ? -26.639 6.649 19.068 1.00 94.44 267 LEU A N 1
ATOM 2023 C CA . LEU A 1 267 ? -27.725 6.167 18.221 1.00 94.44 267 LEU A CA 1
ATOM 2024 C C . LEU A 1 267 ? -28.460 4.989 18.873 1.00 94.44 267 LEU A C 1
ATOM 2026 O O . LEU A 1 267 ? -29.673 5.042 19.012 1.00 94.44 267 LEU A O 1
ATOM 2030 N N . GLY A 1 268 ? -27.738 3.967 19.341 1.00 94.56 268 GLY A N 1
ATOM 2031 C CA . GLY A 1 268 ? -28.337 2.789 19.970 1.00 94.56 268 GLY A CA 1
ATOM 2032 C C . GLY A 1 268 ? -29.133 3.120 21.234 1.00 94.56 268 GLY A C 1
ATOM 2033 O O . GLY A 1 268 ? -30.263 2.659 21.383 1.00 94.56 268 GLY A O 1
ATOM 2034 N N . VAL A 1 269 ? -28.593 3.965 22.118 1.00 95.88 269 VAL A N 1
ATOM 2035 C CA . VAL A 1 269 ? -29.298 4.389 23.342 1.00 95.88 269 VAL A CA 1
ATOM 2036 C C . VAL A 1 269 ? -30.529 5.235 22.999 1.00 95.88 269 VAL A C 1
ATOM 2038 O O . VAL A 1 269 ? -31.600 5.014 23.561 1.00 95.88 269 VAL A O 1
ATOM 2041 N N . ALA A 1 270 ? -30.416 6.175 22.056 1.00 95.75 270 ALA A N 1
ATOM 2042 C CA . ALA A 1 270 ? -31.541 7.011 21.639 1.00 95.75 270 ALA A CA 1
ATOM 2043 C C . ALA A 1 270 ? -32.670 6.183 20.998 1.00 95.75 270 ALA A C 1
ATOM 2045 O O . ALA A 1 270 ? -33.832 6.352 21.361 1.00 95.75 270 ALA A O 1
ATOM 2046 N N . THR A 1 271 ? -32.327 5.249 20.108 1.00 94.62 271 THR A N 1
ATOM 2047 C CA . THR A 1 271 ? -33.271 4.323 19.463 1.00 94.62 271 THR A CA 1
ATOM 2048 C C . THR A 1 271 ? -33.935 3.390 20.484 1.00 94.62 271 THR A C 1
ATOM 2050 O O . THR A 1 271 ? -35.137 3.149 20.395 1.00 94.62 271 THR A O 1
ATOM 2053 N N . THR A 1 272 ? -33.203 2.952 21.519 1.00 96.12 272 THR A N 1
ATOM 2054 C CA . THR A 1 272 ? -33.780 2.183 22.642 1.00 96.12 272 THR A CA 1
ATOM 2055 C C . THR A 1 272 ? -34.853 2.992 23.371 1.00 96.12 272 THR A C 1
ATOM 2057 O O . THR A 1 272 ? -35.952 2.496 23.604 1.00 96.12 272 THR A O 1
ATOM 2060 N N . ARG A 1 273 ? -34.583 4.272 23.671 1.00 94.50 273 ARG A N 1
ATOM 2061 C CA . ARG A 1 273 ? -35.549 5.170 24.333 1.00 94.50 273 ARG A CA 1
ATOM 2062 C C . ARG A 1 273 ? -36.787 5.475 23.483 1.00 94.50 273 ARG A C 1
ATOM 2064 O O . ARG A 1 273 ? -37.808 5.865 24.037 1.00 94.50 273 ARG A O 1
ATOM 2071 N N . LEU A 1 274 ? -36.705 5.312 22.162 1.00 92.25 274 LEU A N 1
ATOM 2072 C CA . LEU A 1 274 ? -37.843 5.433 21.244 1.00 92.25 274 LEU A CA 1
ATOM 2073 C C . LEU A 1 274 ? -38.673 4.141 21.133 1.00 92.25 274 LEU A C 1
ATOM 2075 O O . LEU A 1 274 ? -39.653 4.118 20.394 1.00 92.25 274 LEU A O 1
ATOM 2079 N N . GLY A 1 275 ? -38.295 3.070 21.841 1.00 92.62 275 GLY A N 1
ATOM 2080 C CA . GLY A 1 275 ? -38.999 1.785 21.816 1.00 92.62 275 GLY A CA 1
ATOM 2081 C C . GLY A 1 275 ? -38.695 0.919 20.589 1.00 92.62 275 GLY A C 1
ATOM 2082 O O . GLY A 1 275 ? -39.382 -0.066 20.343 1.00 92.62 275 GLY A O 1
ATOM 2083 N N . GLN A 1 276 ? -37.677 1.269 19.800 1.00 93.50 276 GLN A N 1
ATOM 2084 C CA . GLN A 1 276 ? -37.281 0.536 18.594 1.00 93.50 276 GLN A CA 1
ATOM 2085 C C . GLN A 1 276 ? -36.183 -0.489 18.924 1.00 93.50 276 GLN A C 1
ATOM 2087 O O . GLN A 1 276 ? -35.025 -0.340 18.530 1.00 93.50 276 GLN A O 1
ATOM 2092 N N . PHE A 1 277 ? -36.529 -1.519 19.696 1.00 92.81 277 PHE A N 1
ATOM 2093 C CA . PHE A 1 277 ? -35.551 -2.415 20.329 1.00 92.81 277 PHE A CA 1
ATOM 2094 C C . PHE A 1 277 ? -34.730 -3.263 19.339 1.00 92.81 277 PHE A C 1
ATOM 2096 O O . PHE A 1 277 ? -33.514 -3.383 19.503 1.00 92.81 277 PHE A O 1
ATOM 2103 N N . ASP A 1 278 ? -35.345 -3.789 18.275 1.00 88.81 278 ASP A N 1
ATOM 2104 C CA . ASP A 1 278 ? -34.637 -4.580 17.254 1.00 88.81 278 ASP A CA 1
ATOM 2105 C C . ASP A 1 278 ? -33.551 -3.768 16.539 1.00 88.81 278 ASP A C 1
ATOM 2107 O O . ASP A 1 278 ? -32.403 -4.200 16.379 1.00 88.81 278 ASP A O 1
ATOM 2111 N N . GLU A 1 279 ? -33.904 -2.548 16.129 1.00 90.00 279 GLU A N 1
ATOM 2112 C CA . GLU A 1 279 ? -32.979 -1.651 15.448 1.00 90.00 279 GLU A CA 1
ATOM 2113 C C . GLU A 1 279 ? -31.874 -1.187 16.406 1.00 90.00 279 GLU A C 1
ATOM 2115 O O . GLU A 1 279 ? -30.691 -1.186 16.043 1.00 90.00 279 GLU A O 1
ATOM 2120 N N . ALA A 1 280 ? -32.233 -0.883 17.656 1.00 91.81 280 ALA A N 1
ATOM 2121 C CA . ALA A 1 280 ? -31.290 -0.495 18.692 1.00 91.81 280 ALA A CA 1
ATOM 2122 C C . ALA A 1 280 ? -30.208 -1.560 18.926 1.00 91.81 280 ALA A C 1
ATOM 2124 O O . ALA A 1 280 ? -29.025 -1.213 18.960 1.00 91.81 280 ALA A O 1
ATOM 2125 N N . LEU A 1 281 ? -30.559 -2.851 18.994 1.00 90.06 281 LEU A N 1
ATOM 2126 C CA . LEU A 1 281 ? -29.575 -3.932 19.153 1.00 90.06 281 LEU A CA 1
ATOM 2127 C C . LEU A 1 281 ? -28.532 -3.949 18.031 1.00 90.06 281 LEU A C 1
ATOM 2129 O O . LEU A 1 281 ? -27.350 -4.203 18.286 1.00 90.06 281 LEU A O 1
ATOM 2133 N N . SER A 1 282 ? -28.937 -3.650 16.793 1.00 90.44 282 SER A N 1
ATOM 2134 C CA . SER A 1 282 ? -28.015 -3.590 15.652 1.00 90.44 282 SER A CA 1
ATOM 2135 C C . SER A 1 282 ? -26.954 -2.491 15.814 1.00 90.44 282 SER A C 1
ATOM 2137 O O . SER A 1 282 ? -25.801 -2.662 15.399 1.00 90.44 282 SER A O 1
ATOM 2139 N N . TYR A 1 283 ? -27.317 -1.382 16.464 1.00 93.06 283 TYR A N 1
ATOM 2140 C CA . TYR A 1 283 ? -26.425 -0.262 16.747 1.00 93.06 283 TYR A CA 1
ATOM 2141 C C . TYR A 1 283 ? -25.581 -0.502 17.997 1.00 93.06 283 TYR A C 1
ATOM 2143 O O . TYR A 1 283 ? -24.364 -0.314 17.951 1.00 93.06 283 TYR A O 1
ATOM 2151 N N . LEU A 1 284 ? -26.185 -0.997 19.078 1.00 92.25 284 LEU A N 1
ATOM 2152 C CA . LEU A 1 284 ? -25.503 -1.273 20.344 1.00 92.25 284 LEU A CA 1
ATOM 2153 C C . LEU A 1 284 ? -24.377 -2.306 20.175 1.00 92.25 284 LEU A C 1
ATOM 2155 O O . LEU A 1 284 ? -23.297 -2.131 20.736 1.00 92.25 284 LEU A O 1
ATOM 2159 N N . LYS A 1 285 ? -24.554 -3.327 19.319 1.00 90.00 285 LYS A N 1
ATOM 2160 C CA . LYS A 1 285 ? -23.502 -4.318 18.988 1.00 90.00 285 LYS A CA 1
ATOM 2161 C C . LYS A 1 285 ? -22.241 -3.702 18.367 1.00 90.00 285 LYS A C 1
ATOM 2163 O O . LYS A 1 285 ? -21.184 -4.327 18.376 1.00 90.00 285 LYS A O 1
ATOM 2168 N N . ARG A 1 286 ? -22.344 -2.490 17.819 1.00 89.06 286 ARG A N 1
ATOM 2169 C CA . ARG A 1 286 ? -21.254 -1.741 17.170 1.00 89.06 286 ARG A CA 1
ATOM 2170 C C . ARG A 1 286 ? -20.765 -0.562 18.017 1.00 89.06 286 ARG A C 1
ATOM 2172 O O . ARG A 1 286 ? -19.870 0.165 17.583 1.00 89.06 286 ARG A O 1
ATOM 2179 N N . ALA A 1 287 ? -21.373 -0.349 19.180 1.00 90.00 287 ALA A N 1
ATOM 2180 C CA . ALA A 1 287 ? -21.079 0.757 20.070 1.00 90.00 287 ALA A CA 1
ATOM 2181 C C . ALA A 1 287 ? -19.848 0.481 20.940 1.00 90.00 287 ALA A C 1
ATOM 2183 O O . ALA A 1 287 ? -19.512 -0.661 21.259 1.00 90.00 287 ALA A O 1
ATOM 2184 N N . ASN A 1 288 ? -19.193 1.553 21.381 1.00 84.69 288 ASN A N 1
ATOM 2185 C CA . ASN A 1 288 ? -18.189 1.444 22.435 1.00 84.69 288 ASN A CA 1
ATOM 2186 C C . ASN A 1 288 ? -18.859 1.089 23.767 1.00 84.69 288 ASN A C 1
ATOM 2188 O O . ASN A 1 288 ? -19.929 1.603 24.088 1.00 84.69 288 ASN A O 1
ATOM 2192 N N . SER A 1 289 ? -18.194 0.269 24.581 1.00 83.00 289 SER A N 1
ATOM 2193 C CA . SER A 1 289 ? -18.697 -0.084 25.909 1.00 83.00 289 SER A CA 1
ATOM 2194 C C . SER A 1 289 ? -18.782 1.148 26.812 1.00 83.00 289 SER A C 1
ATOM 2196 O O . SER A 1 289 ? -17.762 1.738 27.171 1.00 83.00 289 SER A O 1
ATOM 2198 N N . GLN A 1 290 ? -20.004 1.507 27.197 1.00 86.69 290 GLN A N 1
ATOM 2199 C CA . GLN A 1 290 ? -20.326 2.572 28.144 1.00 86.69 290 GLN A CA 1
ATOM 2200 C C . GLN A 1 290 ? -21.456 2.098 29.077 1.00 86.69 290 GLN A C 1
ATOM 2202 O O . GLN A 1 290 ? -22.168 1.150 28.721 1.00 86.69 290 GLN A O 1
ATOM 2207 N N . PRO A 1 291 ? -21.627 2.715 30.260 1.00 87.25 291 PRO A N 1
ATOM 2208 C CA . PRO A 1 291 ? -22.721 2.386 31.174 1.00 87.25 291 PRO A CA 1
ATOM 2209 C C . PRO A 1 291 ? -24.093 2.443 30.488 1.00 87.25 291 PRO A C 1
ATOM 2211 O O . PRO A 1 291 ? -24.792 1.434 30.456 1.00 87.25 291 PRO A O 1
ATOM 2214 N N . ASP A 1 292 ? -24.395 3.547 29.805 1.00 89.62 292 ASP A N 1
ATOM 2215 C CA . ASP A 1 292 ? -25.677 3.779 29.125 1.00 89.62 292 ASP A CA 1
ATOM 2216 C C . ASP A 1 292 ? -25.967 2.737 28.033 1.00 89.62 292 ASP A C 1
ATOM 2218 O O . ASP A 1 292 ? -27.098 2.296 27.858 1.00 89.62 292 ASP A O 1
ATOM 2222 N N . VAL A 1 293 ? -24.927 2.289 27.320 1.00 92.75 293 VAL A N 1
ATOM 2223 C CA . VAL A 1 293 ? -25.026 1.225 26.303 1.00 92.75 293 VAL A CA 1
ATOM 2224 C C . VAL A 1 293 ? -25.361 -0.117 26.952 1.00 92.75 293 VAL A C 1
ATOM 2226 O O . VAL A 1 293 ? -26.135 -0.895 26.406 1.00 92.75 293 VAL A O 1
ATOM 2229 N N . THR A 1 294 ? -24.783 -0.396 28.121 1.00 92.75 294 THR A N 1
ATOM 2230 C CA . THR A 1 294 ? -25.031 -1.640 28.866 1.00 92.75 294 THR A CA 1
ATOM 2231 C C . THR A 1 294 ? -26.457 -1.667 29.414 1.00 92.75 294 THR A C 1
ATOM 2233 O O . THR A 1 294 ? -27.120 -2.698 29.347 1.00 92.75 294 THR A O 1
ATOM 2236 N N . GLU A 1 295 ? -26.948 -0.529 29.905 1.00 93.12 295 GLU A N 1
ATOM 2237 C CA . GLU A 1 295 ? -28.343 -0.367 30.318 1.00 93.12 295 GLU A CA 1
ATOM 2238 C C . GLU A 1 295 ? -29.302 -0.529 29.130 1.00 93.12 295 GLU A C 1
ATOM 2240 O O . GLU A 1 295 ? -30.270 -1.281 29.221 1.00 93.12 295 GLU A O 1
ATOM 2245 N N . ALA A 1 296 ? -28.993 0.090 27.988 1.00 94.25 296 ALA A N 1
ATOM 2246 C CA . ALA A 1 296 ? -29.785 -0.047 26.769 1.00 94.25 296 ALA A CA 1
ATOM 2247 C C . ALA A 1 296 ? -29.830 -1.496 26.250 1.00 94.25 296 ALA A C 1
ATOM 2249 O O . ALA A 1 296 ? -30.888 -1.956 25.826 1.00 94.25 296 ALA A O 1
ATOM 2250 N N . PHE A 1 297 ? -28.725 -2.250 26.338 1.00 94.75 297 PHE A N 1
ATOM 2251 C CA . PHE A 1 297 ? -28.724 -3.689 26.049 1.00 94.75 297 PHE A CA 1
ATOM 2252 C C . PHE A 1 297 ? -29.671 -4.459 26.970 1.00 94.75 297 PHE A C 1
ATOM 2254 O O . PHE A 1 297 ? -30.451 -5.271 26.481 1.00 94.75 297 PHE A O 1
ATOM 2261 N N . ALA A 1 298 ? -29.634 -4.192 28.279 1.00 93.19 298 ALA A N 1
ATOM 2262 C CA . ALA A 1 298 ? -30.517 -4.854 29.235 1.00 93.19 298 ALA A CA 1
ATOM 2263 C C . ALA A 1 298 ? -31.995 -4.556 28.938 1.00 93.19 298 ALA A C 1
ATOM 2265 O O . ALA A 1 298 ? -32.812 -5.472 28.933 1.00 93.19 298 ALA A O 1
ATOM 2266 N N . GLN A 1 299 ? -32.321 -3.298 28.625 1.00 93.62 299 GLN A N 1
ATOM 2267 C CA . GLN A 1 299 ? -33.670 -2.893 28.225 1.00 93.62 299 GLN A CA 1
ATOM 2268 C C . GLN A 1 299 ? -34.116 -3.592 26.936 1.00 93.62 299 GLN A C 1
ATOM 2270 O O . GLN A 1 299 ? -35.217 -4.131 26.896 1.00 93.62 299 GLN A O 1
ATOM 2275 N N . CYS A 1 300 ? -33.264 -3.636 25.907 1.00 93.69 300 CYS A N 1
ATOM 2276 C CA . CYS A 1 300 ? -33.591 -4.313 24.652 1.00 93.69 300 CYS A CA 1
ATOM 2277 C C . CYS A 1 300 ? -33.812 -5.816 24.850 1.00 93.69 300 CYS A C 1
ATOM 2279 O O . CYS A 1 300 ? -34.796 -6.346 24.349 1.00 93.69 300 CYS A O 1
ATOM 2281 N N . TYR A 1 301 ? -32.929 -6.501 25.583 1.00 94.25 301 TYR A N 1
ATOM 2282 C CA . TYR A 1 301 ? -33.082 -7.938 25.828 1.00 94.25 301 TYR A CA 1
ATOM 2283 C C . TYR A 1 301 ? -34.331 -8.253 26.643 1.00 94.25 301 TYR A C 1
ATOM 2285 O O . TYR A 1 301 ? -35.035 -9.202 26.324 1.00 94.25 301 TYR A O 1
ATOM 2293 N N . PHE A 1 302 ? -34.643 -7.430 27.644 1.00 92.69 302 PHE A N 1
ATOM 2294 C CA . PHE A 1 302 ? -35.862 -7.586 28.429 1.00 92.69 302 PHE A CA 1
ATOM 2295 C C . PHE A 1 302 ? -37.126 -7.407 27.574 1.00 92.69 302 PHE A C 1
ATOM 2297 O O . PHE A 1 302 ? -38.025 -8.236 27.632 1.00 92.69 302 PHE A O 1
ATOM 2304 N N . GLN A 1 303 ? -37.190 -6.351 26.759 1.00 93.25 303 GLN A N 1
ATOM 2305 C CA . GLN A 1 303 ? -38.374 -6.032 25.947 1.00 93.25 303 GLN A CA 1
ATOM 2306 C C . GLN A 1 303 ? -38.588 -6.995 24.773 1.00 93.25 303 GLN A C 1
ATOM 2308 O O . GLN A 1 303 ? -39.715 -7.169 24.326 1.00 93.25 303 GLN A O 1
ATOM 2313 N N . LEU A 1 304 ? -37.516 -7.616 24.279 1.00 91.12 304 LEU A N 1
ATOM 2314 C CA . LEU A 1 304 ? -37.567 -8.626 23.220 1.00 91.12 304 LEU A CA 1
ATOM 2315 C C . LEU A 1 304 ? -37.636 -10.063 23.761 1.00 91.12 304 LEU A C 1
ATOM 2317 O O . LEU A 1 304 ? -37.538 -11.001 22.976 1.00 91.12 304 LEU A O 1
ATOM 2321 N N . GLU A 1 305 ? -37.766 -10.239 25.081 1.00 92.12 305 GLU A N 1
ATOM 2322 C CA . GLU A 1 305 ? -37.823 -11.551 25.747 1.00 92.12 305 GLU A CA 1
ATOM 2323 C C . GLU A 1 305 ? -36.605 -12.454 25.440 1.00 92.12 305 GLU A C 1
ATOM 2325 O O . GLU A 1 305 ? -36.686 -13.683 25.419 1.00 92.12 305 GLU A O 1
ATOM 2330 N N . LEU A 1 306 ? -35.439 -11.839 25.222 1.00 91.12 306 LEU A N 1
ATOM 2331 C CA . LEU A 1 306 ? -34.155 -12.502 24.968 1.00 91.12 306 LEU A CA 1
ATOM 2332 C C . LEU A 1 306 ? -33.476 -12.859 26.299 1.00 91.12 306 LEU A C 1
ATOM 2334 O O . LEU A 1 306 ? -32.521 -12.215 26.746 1.00 91.12 306 LEU A O 1
ATOM 2338 N N . TRP A 1 307 ? -34.046 -13.850 26.986 1.00 89.31 307 TRP A N 1
ATOM 2339 C CA . TRP A 1 307 ? -33.684 -14.196 28.364 1.00 89.31 307 TRP A CA 1
ATOM 2340 C C . TRP A 1 307 ? -32.264 -14.745 28.514 1.00 89.31 307 TRP A C 1
ATOM 2342 O O . TRP A 1 307 ? -31.602 -14.432 29.505 1.00 89.31 307 TRP A O 1
ATOM 2352 N N . ASP A 1 308 ? -31.787 -15.524 27.542 1.00 89.81 308 ASP A N 1
ATOM 2353 C CA . ASP A 1 308 ? -30.443 -16.109 27.575 1.00 89.81 308 ASP A CA 1
ATOM 2354 C C . ASP A 1 308 ? -29.373 -15.011 27.466 1.00 89.81 308 ASP A C 1
ATOM 2356 O O . ASP A 1 308 ? -28.445 -14.939 28.277 1.00 89.81 308 ASP A O 1
ATOM 2360 N N . GLU A 1 309 ? -29.546 -14.076 26.529 1.00 90.44 309 GLU A N 1
ATOM 2361 C CA . GLU A 1 309 ? -28.660 -12.928 26.346 1.00 90.44 309 GLU A CA 1
ATOM 2362 C C . GLU A 1 309 ? -28.684 -11.975 27.545 1.00 90.44 309 GLU A C 1
ATOM 2364 O O . GLU A 1 309 ? -27.653 -11.392 27.904 1.00 90.44 309 GLU A O 1
ATOM 2369 N N . LEU A 1 310 ? -29.847 -11.813 28.182 1.00 90.50 310 LEU A N 1
ATOM 2370 C CA . LEU A 1 310 ? -29.976 -11.031 29.405 1.00 90.50 310 LEU A CA 1
ATOM 2371 C C . LEU A 1 310 ? -29.223 -11.688 30.570 1.00 90.50 310 LEU A C 1
ATOM 2373 O O . LEU A 1 310 ? -28.503 -10.992 31.289 1.00 90.50 310 LEU A O 1
ATOM 2377 N N . ASP A 1 311 ? -29.320 -13.009 30.742 1.00 90.31 311 ASP A N 1
ATOM 2378 C CA . ASP A 1 311 ? -28.594 -13.736 31.792 1.00 90.31 311 ASP A CA 1
ATOM 2379 C C . ASP A 1 311 ? -27.071 -13.615 31.611 1.00 90.31 311 ASP A C 1
ATOM 2381 O O . ASP A 1 311 ? -26.338 -13.309 32.562 1.00 90.31 311 ASP A O 1
ATOM 2385 N N . ASP A 1 312 ? -26.598 -13.747 30.370 1.00 91.31 312 ASP A N 1
ATOM 2386 C CA . ASP A 1 312 ? -25.197 -13.536 30.004 1.00 91.31 312 ASP A CA 1
ATOM 2387 C C . ASP A 1 312 ? -24.738 -12.102 30.305 1.00 91.31 312 ASP A C 1
ATOM 2389 O O . ASP A 1 312 ? -23.654 -11.878 30.870 1.00 91.31 312 ASP A O 1
ATOM 2393 N N . LEU A 1 313 ? -25.574 -11.107 29.992 1.00 90.06 313 LEU A N 1
ATOM 2394 C CA . LEU A 1 313 ? -25.286 -9.705 30.276 1.00 90.06 313 LEU A CA 1
ATOM 2395 C C . LEU A 1 313 ? -25.162 -9.451 31.784 1.00 90.06 313 LEU A C 1
ATOM 2397 O O . LEU A 1 313 ? -24.201 -8.801 32.204 1.00 90.06 313 LEU A O 1
ATOM 2401 N N . LEU A 1 314 ? -26.059 -9.993 32.611 1.00 89.75 314 LEU A N 1
ATOM 2402 C CA . LEU A 1 314 ? -26.047 -9.821 34.072 1.00 89.75 314 LEU A CA 1
ATOM 2403 C C . LEU A 1 314 ? -24.785 -10.397 34.739 1.00 89.75 314 LEU A C 1
ATOM 2405 O O . LEU A 1 314 ? -24.351 -9.917 35.795 1.00 89.75 314 LEU A O 1
ATOM 2409 N N . ARG A 1 315 ? -24.164 -11.412 34.127 1.00 90.44 315 ARG A N 1
ATOM 2410 C CA . ARG A 1 315 ? -22.901 -12.024 34.586 1.00 90.44 315 ARG A CA 1
ATOM 2411 C C . ARG A 1 315 ? -21.658 -11.281 34.086 1.00 90.44 315 ARG A C 1
ATOM 2413 O O . ARG A 1 315 ? -20.563 -11.461 34.635 1.00 90.44 315 ARG A O 1
ATOM 2420 N N . SER A 1 316 ? -21.813 -10.442 33.066 1.00 89.81 316 SER A N 1
ATOM 2421 C CA . SER A 1 316 ? -20.721 -9.779 32.360 1.00 89.81 316 SER A CA 1
ATOM 2422 C C . SER A 1 316 ? -19.980 -8.728 33.208 1.00 89.81 316 SER A C 1
ATOM 2424 O O . SER A 1 316 ? -20.505 -8.137 34.156 1.00 89.81 316 SER A O 1
ATOM 2426 N N . ARG A 1 317 ? -18.711 -8.456 32.861 1.00 87.88 317 ARG A N 1
ATOM 2427 C CA . ARG A 1 317 ? -17.918 -7.383 33.499 1.00 87.88 317 ARG A CA 1
ATOM 2428 C C . ARG A 1 317 ? -18.509 -5.977 33.287 1.00 87.88 317 ARG A C 1
ATOM 2430 O O . ARG A 1 317 ? -18.427 -5.199 34.235 1.00 87.88 317 ARG A O 1
ATOM 2437 N N . PRO A 1 318 ? -19.049 -5.614 32.104 1.00 86.44 318 PRO A N 1
ATOM 2438 C CA . PRO A 1 318 ? -19.705 -4.322 31.898 1.00 86.44 318 PRO A CA 1
ATOM 2439 C C . PRO A 1 318 ? -20.873 -4.070 32.852 1.00 86.44 318 PRO A C 1
ATOM 2441 O O . PRO A 1 318 ? -20.929 -2.999 33.446 1.00 86.44 318 PRO A O 1
ATOM 2444 N N . PHE A 1 319 ? -21.735 -5.065 33.082 1.00 88.69 319 PHE A N 1
ATOM 2445 C CA . PHE A 1 319 ? -22.882 -4.916 33.983 1.00 88.69 319 PHE A CA 1
ATOM 2446 C C . PHE A 1 319 ? -22.457 -4.608 35.425 1.00 88.69 319 PHE A C 1
ATOM 2448 O O . PHE A 1 319 ? -22.984 -3.696 36.053 1.00 88.69 319 PHE A O 1
ATOM 2455 N N . LYS A 1 320 ? -21.409 -5.279 35.922 1.00 88.31 320 LYS A N 1
ATOM 2456 C CA . LYS A 1 320 ? -20.852 -5.035 37.268 1.00 88.31 320 LYS A CA 1
ATOM 2457 C C . LYS A 1 320 ? -20.288 -3.623 37.469 1.00 88.31 320 LYS A C 1
ATOM 2459 O O . LYS A 1 320 ? -20.030 -3.239 38.605 1.00 88.31 320 LYS A O 1
ATOM 2464 N N . LYS A 1 321 ? -20.045 -2.872 36.388 1.00 87.50 321 LYS A N 1
ATOM 2465 C CA . LYS A 1 321 ? -19.567 -1.480 36.435 1.00 87.50 321 LYS A CA 1
ATOM 2466 C C . LYS A 1 321 ? -20.699 -0.452 36.484 1.00 87.50 321 LYS A C 1
ATOM 2468 O O . LYS A 1 321 ? -20.402 0.732 36.622 1.00 87.50 321 LYS A O 1
ATOM 2473 N N . LEU A 1 322 ? -21.957 -0.870 36.340 1.00 88.25 322 LEU A N 1
ATOM 2474 C CA . LEU A 1 322 ? -23.104 0.027 36.470 1.00 88.25 322 LEU A CA 1
ATOM 2475 C C . LEU A 1 322 ? -23.245 0.532 37.916 1.00 88.25 322 LEU A C 1
ATOM 2477 O O . LEU A 1 322 ? -22.785 -0.141 38.843 1.00 88.25 322 LEU A O 1
ATOM 2481 N N . PRO A 1 323 ? -23.900 1.682 38.144 1.00 88.69 323 PRO A N 1
ATOM 2482 C CA . PRO A 1 323 ? -24.251 2.120 39.491 1.00 88.69 323 PRO A CA 1
ATOM 2483 C C . PRO A 1 323 ? -25.063 1.039 40.232 1.00 88.69 323 PRO A C 1
ATOM 2485 O O . PRO A 1 323 ? -25.939 0.435 39.609 1.00 88.69 323 PRO A O 1
ATOM 2488 N N . PRO A 1 324 ? -24.827 0.796 41.538 1.00 86.88 324 PRO A N 1
ATOM 2489 C CA . PRO A 1 324 ? -25.531 -0.249 42.290 1.00 86.88 324 PRO A CA 1
ATOM 2490 C C . PRO A 1 324 ? -27.059 -0.149 42.191 1.00 86.88 324 PRO A C 1
ATOM 2492 O O . PRO A 1 324 ? -27.716 -1.137 41.890 1.00 86.88 324 PRO A O 1
ATOM 2495 N N . ALA A 1 325 ? -27.608 1.067 42.296 1.00 87.38 325 ALA A N 1
ATOM 2496 C CA . ALA A 1 325 ? -29.045 1.308 42.158 1.00 87.38 325 ALA A CA 1
ATOM 2497 C C . ALA A 1 325 ? -29.607 0.841 40.799 1.00 87.38 325 ALA A C 1
ATOM 2499 O O . ALA A 1 325 ? -30.678 0.245 40.738 1.00 87.38 325 ALA A O 1
ATOM 2500 N N . THR A 1 326 ? -28.872 1.067 39.706 1.00 86.38 326 THR A N 1
ATOM 2501 C CA . THR A 1 326 ? -29.270 0.622 38.362 1.00 86.38 326 THR A CA 1
ATOM 2502 C C . THR A 1 326 ? -29.201 -0.901 38.239 1.00 86.38 326 THR A C 1
ATOM 2504 O O . THR A 1 326 ? -30.073 -1.508 37.621 1.00 86.38 326 THR A O 1
ATOM 2507 N N . GLN A 1 327 ? -28.191 -1.536 38.847 1.00 87.94 327 GLN A N 1
ATOM 2508 C CA . GLN A 1 327 ? -28.080 -2.999 38.858 1.00 87.94 327 GLN A CA 1
ATOM 2509 C C . GLN A 1 327 ? -29.272 -3.645 39.570 1.00 87.94 327 GLN A C 1
ATOM 2511 O O . GLN A 1 327 ? -29.825 -4.617 39.054 1.00 87.94 327 GLN A O 1
ATOM 2516 N N . ASP A 1 328 ? -29.676 -3.088 40.713 1.00 88.56 328 ASP A N 1
ATOM 2517 C CA . ASP A 1 328 ? -30.787 -3.600 41.518 1.00 88.56 328 ASP A CA 1
ATOM 2518 C C . ASP A 1 328 ? -32.126 -3.472 40.782 1.00 88.56 328 ASP A C 1
ATOM 2520 O O . ASP A 1 328 ? -32.909 -4.420 40.770 1.00 88.56 328 ASP A O 1
ATOM 2524 N N . ILE A 1 329 ? -32.365 -2.351 40.090 1.00 88.62 329 ILE A N 1
ATOM 2525 C CA . ILE A 1 329 ? -33.575 -2.148 39.274 1.00 88.62 329 ILE A CA 1
ATOM 2526 C C . ILE A 1 329 ? -33.667 -3.192 38.155 1.00 88.62 329 ILE A C 1
ATOM 2528 O O . ILE A 1 329 ? -34.718 -3.813 37.967 1.00 88.62 329 ILE A O 1
ATOM 2532 N N . ILE A 1 330 ? -32.573 -3.411 37.418 1.00 88.25 330 ILE A N 1
ATOM 2533 C CA . ILE A 1 330 ? -32.557 -4.357 36.294 1.00 88.25 330 ILE A CA 1
ATOM 2534 C C . ILE A 1 330 ? -32.724 -5.795 36.802 1.00 88.25 330 ILE A C 1
ATOM 2536 O O . ILE A 1 330 ? -33.524 -6.549 36.248 1.00 88.25 330 ILE A O 1
ATOM 2540 N N . ARG A 1 331 ? -32.020 -6.174 37.878 1.00 87.81 331 ARG A N 1
ATOM 2541 C CA . ARG A 1 331 ? -32.147 -7.507 38.490 1.00 87.81 331 ARG A CA 1
ATOM 2542 C C . ARG A 1 331 ? -33.544 -7.751 39.043 1.00 87.81 331 ARG A C 1
ATOM 2544 O O . ARG A 1 331 ? -34.116 -8.795 38.759 1.00 87.81 331 ARG A O 1
ATOM 2551 N N . GLY A 1 332 ? -34.110 -6.785 39.764 1.00 85.12 332 GLY A N 1
ATOM 2552 C CA . GLY A 1 332 ? -35.462 -6.889 40.308 1.00 85.12 332 GLY A CA 1
ATOM 2553 C C . GLY A 1 332 ? -36.518 -7.049 39.213 1.00 85.12 332 GLY A C 1
ATOM 2554 O O . GLY A 1 332 ? -37.404 -7.892 39.333 1.00 85.12 332 GLY A O 1
ATOM 2555 N N . SER A 1 333 ? -36.382 -6.304 38.111 1.00 83.00 333 SER A N 1
ATOM 2556 C CA . SER A 1 333 ? -37.282 -6.418 36.953 1.00 83.00 333 SER A CA 1
ATOM 2557 C C . SER A 1 333 ? -37.178 -7.793 36.281 1.00 83.00 333 SER A C 1
ATOM 2559 O O . SER A 1 333 ? -38.195 -8.406 35.963 1.00 83.00 333 SER A O 1
ATOM 2561 N N . TYR A 1 334 ? -35.957 -8.310 36.122 1.00 84.38 334 TYR A N 1
ATOM 2562 C CA . TYR A 1 334 ? -35.700 -9.641 35.565 1.00 84.38 334 TYR A CA 1
ATOM 2563 C C . TYR A 1 334 ? -36.247 -10.772 36.451 1.00 84.38 334 TYR A C 1
ATOM 2565 O O . TYR A 1 334 ? -36.924 -11.671 35.959 1.00 84.38 334 TYR A O 1
ATOM 2573 N N . GLU A 1 335 ? -36.005 -10.719 37.762 1.00 83.88 335 GLU A N 1
ATOM 2574 C CA . GLU A 1 335 ? -36.496 -11.726 38.712 1.00 83.88 335 GLU A CA 1
ATOM 2575 C C . GLU A 1 335 ? -38.024 -11.741 38.822 1.00 83.88 335 GLU A C 1
ATOM 2577 O O . GLU A 1 335 ? -38.608 -12.798 39.061 1.00 83.88 335 GLU A O 1
ATOM 2582 N N . HIS A 1 336 ? -38.677 -10.587 38.653 1.00 82.12 336 HIS A N 1
ATOM 2583 C CA . HIS A 1 336 ? -40.134 -10.500 38.631 1.00 82.12 336 HIS A CA 1
ATOM 2584 C C . HIS A 1 336 ? -40.727 -11.106 37.355 1.00 82.12 336 HIS A C 1
ATOM 2586 O O . HIS A 1 336 ? -41.690 -11.856 37.447 1.00 82.12 336 HIS A O 1
ATOM 2592 N N . ALA A 1 337 ? -40.134 -10.829 36.190 1.00 78.31 337 ALA A N 1
ATOM 2593 C CA . ALA A 1 337 ? -40.625 -11.334 34.907 1.00 78.31 337 ALA A CA 1
ATOM 2594 C C . ALA A 1 337 ? -40.398 -12.844 34.700 1.00 78.31 337 ALA A C 1
ATOM 2596 O O . ALA A 1 337 ? -41.084 -13.461 33.894 1.00 78.31 337 ALA A O 1
ATOM 2597 N N . ARG A 1 338 ? -39.440 -13.447 35.420 1.00 73.25 338 ARG A N 1
ATOM 2598 C CA . ARG A 1 338 ? -39.116 -14.881 35.328 1.00 73.25 338 ARG A CA 1
ATOM 2599 C C . ARG A 1 338 ? -39.999 -15.784 36.213 1.00 73.25 338 ARG A C 1
ATOM 2601 O O . ARG A 1 338 ? -39.877 -17.005 36.119 1.00 73.25 338 ARG A O 1
ATOM 2608 N N . LYS A 1 339 ? -40.823 -15.214 37.098 1.00 65.94 339 LYS A N 1
ATOM 2609 C CA . LYS A 1 339 ? -41.753 -15.957 37.971 1.00 65.94 339 LYS A CA 1
ATOM 2610 C C . LYS A 1 339 ? -43.088 -16.206 37.288 1.00 65.94 339 LYS A C 1
ATOM 2612 O O . LYS A 1 339 ? -43.604 -17.327 37.475 1.00 65.94 339 LYS A O 1
#

Solvent-accessible surface area (backbone atoms only — not comparable to full-atom values): 17476 Å² total; per-residue (Å²): 135,88,51,50,78,72,55,67,56,96,90,28,48,32,27,42,28,80,53,30,55,57,45,41,50,55,43,22,68,73,59,56,56,69,61,13,47,50,50,35,50,44,53,50,52,46,43,48,46,17,38,46,23,24,36,56,48,33,42,76,72,74,36,68,35,38,39,39,36,31,56,92,48,64,47,60,49,60,65,84,59,96,42,74,67,54,43,46,52,22,50,48,25,15,44,48,39,19,39,52,49,12,52,53,24,45,52,42,48,77,77,53,32,86,84,45,55,70,69,56,35,52,50,34,50,49,38,18,51,48,20,45,52,52,26,55,58,33,53,36,53,31,52,88,31,45,20,13,49,45,47,39,60,54,35,49,75,80,38,58,65,72,58,20,41,48,48,36,33,50,51,19,43,54,50,41,51,53,50,47,52,49,30,69,72,69,64,52,56,71,67,60,52,52,51,43,51,51,44,38,51,53,29,52,49,30,52,76,69,70,33,60,70,82,83,59,58,67,55,49,71,67,55,51,51,46,51,53,48,21,50,48,26,48,73,72,65,37,34,70,56,11,35,55,43,31,54,56,54,69,67,50,94,72,63,36,74,67,55,48,13,48,42,23,25,50,29,12,37,27,32,36,76,70,68,40,38,76,65,15,52,68,26,44,78,56,25,49,96,44,63,65,42,52,52,36,49,48,51,33,24,61,77,67,68,37,60,70,65,39,54,54,44,70,73,32,74,71,50,74,69,42,58,69,71,60,49,51,53,54,49,53,53,52,60,60,75,73,108

Secondary structure (DSSP, 8-state):
--SEEEEEETTEEEEE-TTHHHHHHHHHTSS-HHHHHHHHHHHHHHHHHHHHHHHHHHHHTT---EEEEETTEEEEE-PPPSSHHHHHHHHHHHHHHHHHHHHHHHHHHHHHGGGS-HHHHHHHHHHHHHHHHHHHHHTSS-TTSHHHHHHHHHHHHHS-HHHHHHHHHHHHHHHHHHHHHHHHHHT--HHHHHHHHHHHHHHHHHHHTTS-GGGG-PPPHHHHHHHHHHHHHHHTT-HHHHHHHHHHHHT-S---HHHHHHHHHHHHHHHHHTT-HHHHHHHHTTS---HHHHHHHHHHHHHTT-HHHHHHHHHSTTGGGS-HHHHHHHHHHHHHHT-